Protein AF-A0A3D1XB52-F1 (afdb_monomer_lite)

Structure (mmCIF, N/CA/C/O backbone):
data_AF-A0A3D1XB52-F1
#
_entry.id   AF-A0A3D1XB52-F1
#
loop_
_atom_site.group_PDB
_atom_site.id
_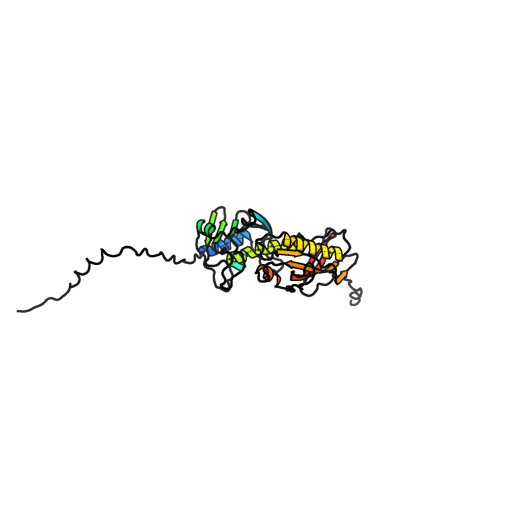atom_site.type_symbol
_atom_site.label_atom_id
_atom_site.label_alt_id
_atom_site.label_comp_id
_atom_site.label_asym_id
_atom_site.label_entity_id
_atom_site.label_seq_id
_atom_site.pdbx_PDB_ins_code
_atom_site.Cartn_x
_atom_site.Cartn_y
_atom_site.Cartn_z
_atom_site.occupancy
_atom_site.B_iso_or_equiv
_atom_site.auth_seq_id
_atom_site.auth_comp_id
_atom_site.auth_asym_id
_atom_site.auth_atom_id
_atom_site.pdbx_PDB_model_num
ATOM 1 N N . MET A 1 1 ? -59.186 41.414 78.386 1.00 30.94 1 MET A N 1
ATOM 2 C CA . MET A 1 1 ? -58.072 42.365 78.166 1.00 30.94 1 MET A CA 1
ATOM 3 C C . MET A 1 1 ? -56.749 41.613 78.282 1.00 30.94 1 MET A C 1
ATOM 5 O O . MET A 1 1 ? -56.594 40.924 79.275 1.00 30.94 1 MET A O 1
ATOM 9 N N . LYS A 1 2 ? -55.846 41.820 77.301 1.00 32.75 2 LYS A N 1
ATOM 10 C CA . LYS A 1 2 ? -54.402 41.457 77.208 1.00 32.75 2 LYS A CA 1
ATOM 11 C C . LYS A 1 2 ? -54.080 39.943 77.101 1.00 32.75 2 LYS A C 1
ATOM 13 O O . LYS A 1 2 ? -54.367 39.208 78.028 1.00 32.75 2 LYS A O 1
ATOM 18 N N . LYS A 1 3 ? -53.714 39.413 75.913 1.00 31.42 3 LYS A N 1
ATOM 19 C CA . LYS A 1 3 ? -52.413 39.464 75.161 1.00 31.42 3 LYS A CA 1
ATOM 20 C C . LYS A 1 3 ? -51.295 38.711 75.923 1.00 31.42 3 LYS A C 1
ATOM 22 O O . LYS A 1 3 ? -51.150 38.980 77.101 1.00 31.42 3 LYS A O 1
ATOM 27 N N . ALA A 1 4 ? -50.450 37.834 75.365 1.00 38.03 4 ALA A N 1
ATOM 28 C CA . ALA A 1 4 ? -50.060 37.536 73.982 1.00 38.03 4 ALA A CA 1
ATOM 29 C C . ALA A 1 4 ? -49.296 36.188 73.906 1.00 38.03 4 ALA A C 1
ATOM 31 O O . ALA A 1 4 ? -48.579 35.860 74.849 1.00 38.03 4 ALA A O 1
ATOM 32 N N . THR A 1 5 ? -49.348 35.484 72.767 1.00 36.19 5 THR A N 1
ATOM 33 C CA . THR A 1 5 ? -48.277 34.594 72.239 1.00 36.19 5 THR A CA 1
ATOM 34 C C . THR A 1 5 ? -48.594 34.338 70.750 1.00 36.19 5 THR A C 1
ATOM 36 O O . THR A 1 5 ? -49.632 33.766 70.448 1.00 36.19 5 THR A O 1
ATOM 39 N N . SER A 1 6 ? -48.016 35.101 69.811 1.00 35.59 6 SER A N 1
ATOM 40 C CA . SER A 1 6 ? -46.844 34.764 68.965 1.00 35.59 6 SER A CA 1
ATOM 41 C C . SER A 1 6 ? -46.993 33.410 68.249 1.00 35.59 6 SER A C 1
ATOM 43 O O . SER A 1 6 ? -46.856 32.373 68.881 1.00 35.59 6 SER A O 1
ATOM 45 N N . CYS A 1 7 ? -47.553 33.410 67.033 1.00 37.53 7 CYS A N 1
ATOM 46 C CA . CYS A 1 7 ? -46.860 33.352 65.728 1.00 37.53 7 CYS A CA 1
ATOM 47 C C . CYS A 1 7 ? -46.286 31.970 65.379 1.00 37.53 7 CYS A C 1
ATOM 49 O O . CYS A 1 7 ? -45.335 31.537 66.016 1.00 37.53 7 CYS A O 1
ATOM 51 N N . ILE A 1 8 ? -46.836 31.372 64.310 1.00 40.00 8 ILE A N 1
ATOM 52 C CA . ILE A 1 8 ? -46.219 30.566 63.227 1.00 40.00 8 ILE A CA 1
ATOM 53 C C . ILE A 1 8 ? -47.265 29.540 62.735 1.00 40.00 8 ILE A C 1
ATOM 55 O O . ILE A 1 8 ? -48.018 29.009 63.544 1.00 40.00 8 ILE A O 1
ATOM 59 N N . TRP A 1 9 ? -47.279 29.297 61.416 1.00 30.75 9 TRP A N 1
ATOM 60 C CA . TRP A 1 9 ? -48.066 28.331 60.617 1.00 30.75 9 TRP A CA 1
ATOM 61 C C . TRP A 1 9 ? -49.155 28.928 59.717 1.00 30.75 9 TRP A C 1
ATOM 63 O O . TRP A 1 9 ? -50.349 28.838 59.979 1.00 30.75 9 TRP A O 1
ATOM 73 N N . LEU A 1 10 ? -48.700 29.487 58.591 1.00 41.00 10 LEU A N 1
ATOM 74 C CA . LEU A 1 10 ? -49.513 29.863 57.428 1.00 41.00 10 LEU A CA 1
ATOM 75 C C . LEU A 1 10 ? -49.000 29.158 56.150 1.00 41.00 10 LEU A C 1
ATOM 77 O O . LEU A 1 10 ? -48.964 29.751 55.081 1.00 41.00 10 LEU A O 1
ATOM 81 N N . ILE A 1 11 ? -48.566 27.894 56.251 1.00 43.84 11 ILE A N 1
ATOM 82 C CA . ILE A 1 11 ? -48.037 27.119 55.107 1.00 43.84 11 ILE A CA 1
ATOM 83 C C . ILE A 1 11 ? -48.587 25.684 55.133 1.00 43.84 11 ILE A C 1
ATOM 85 O O . ILE A 1 11 ? -47.854 24.729 55.366 1.00 43.84 11 ILE A O 1
ATOM 89 N N . THR A 1 12 ? -49.893 25.516 54.919 1.00 42.88 12 THR A N 1
ATOM 90 C CA . THR A 1 12 ? -50.507 24.171 54.839 1.00 42.88 12 THR A CA 1
ATOM 91 C C . THR A 1 12 ? -51.629 24.049 53.807 1.00 42.88 12 THR A C 1
ATOM 93 O O . THR A 1 12 ? -52.495 23.193 53.946 1.00 42.88 12 THR A O 1
ATOM 96 N N . LEU A 1 13 ? -51.642 24.862 52.742 1.00 37.38 13 LEU A N 1
ATOM 97 C CA . LEU A 1 13 ? -52.734 24.799 51.754 1.00 37.38 13 LEU A CA 1
ATOM 98 C C . LEU A 1 13 ? -52.328 25.055 50.294 1.00 37.38 13 LEU A C 1
ATOM 100 O O . LEU A 1 13 ? -53.096 25.610 49.515 1.00 37.38 13 LEU A O 1
ATOM 104 N N . THR A 1 14 ? -51.149 24.567 49.898 1.00 38.41 14 THR A N 1
ATOM 105 C CA . THR A 1 14 ? -50.707 24.560 48.486 1.00 38.41 14 THR A CA 1
ATOM 106 C C . THR A 1 14 ? -49.969 23.274 48.092 1.00 38.41 14 THR A C 1
ATOM 108 O O . THR A 1 14 ? -49.163 23.275 47.173 1.00 38.41 14 THR A O 1
ATOM 111 N N . ALA A 1 15 ? -50.230 22.157 48.781 1.00 38.25 15 ALA A N 1
ATOM 112 C CA . ALA A 1 15 ? -49.551 20.876 48.536 1.00 38.25 15 ALA A CA 1
ATOM 113 C C . ALA A 1 15 ? -50.416 19.812 47.828 1.00 38.25 15 ALA A C 1
ATOM 115 O O . ALA A 1 15 ? -49.956 18.692 47.646 1.00 38.25 15 ALA A O 1
ATOM 116 N N . LEU A 1 16 ? -51.652 20.122 47.410 1.00 34.47 16 LEU A N 1
ATOM 117 C CA . LEU A 1 16 ? -52.579 19.103 46.878 1.00 34.47 16 LEU A CA 1
ATOM 118 C C . LEU A 1 16 ? -53.106 19.351 45.454 1.00 34.47 16 LEU A C 1
ATOM 120 O O . LEU A 1 16 ? -54.052 18.691 45.038 1.00 34.47 16 LEU A O 1
ATOM 124 N N . ALA A 1 17 ? -52.499 20.269 44.695 1.00 35.62 17 ALA A N 1
ATOM 125 C CA . ALA A 1 17 ? -52.890 20.553 43.306 1.00 35.62 17 ALA A CA 1
ATOM 126 C C . ALA A 1 17 ? -51.791 20.272 42.260 1.00 35.62 17 ALA A C 1
ATOM 128 O O . ALA A 1 17 ? -52.049 20.404 41.070 1.00 35.62 17 ALA A O 1
ATOM 129 N N . LEU A 1 18 ? -50.588 19.848 42.669 1.00 35.81 18 LEU A N 1
ATOM 130 C CA . LEU A 1 18 ? -49.459 19.601 41.752 1.00 35.81 18 LEU A CA 1
ATOM 131 C C . LEU A 1 18 ? -49.205 18.116 41.438 1.00 35.81 18 LEU A C 1
ATOM 133 O O . LEU A 1 18 ? -48.267 17.799 40.723 1.00 35.81 18 LEU A O 1
ATOM 137 N N . LEU A 1 19 ? -50.048 17.198 41.922 1.00 39.91 19 LEU A N 1
ATOM 138 C CA . LEU A 1 19 ? -49.860 15.749 41.739 1.00 39.91 19 LEU A CA 1
ATOM 139 C C . LEU A 1 19 ? -50.713 15.122 40.618 1.00 39.91 19 LEU A C 1
ATOM 141 O O . LEU A 1 19 ? -50.876 13.907 40.603 1.00 39.91 19 LEU A O 1
ATOM 145 N N . SER A 1 20 ? -51.289 15.894 39.685 1.00 41.56 20 SER A N 1
ATOM 146 C CA . SER A 1 20 ? -52.198 15.294 38.680 1.00 41.56 20 SER A CA 1
ATOM 147 C C . SER A 1 20 ? -52.170 15.850 37.255 1.00 41.56 20 SER A C 1
ATOM 149 O O . SER A 1 20 ? -53.044 15.504 36.464 1.00 41.56 20 SER A O 1
ATOM 151 N N . LEU A 1 21 ? -51.172 16.645 36.866 1.00 34.25 21 LEU A N 1
ATOM 152 C CA . LEU A 1 21 ? -51.056 17.109 35.480 1.00 34.25 21 LEU A CA 1
ATOM 153 C C . LEU A 1 21 ? -49.602 17.051 35.008 1.00 34.25 21 LEU A C 1
ATOM 155 O O . LEU A 1 21 ? -48.773 17.818 35.482 1.00 34.25 21 LEU A O 1
ATOM 159 N N . GLY A 1 22 ? -49.331 16.164 34.046 1.00 34.44 22 GLY A N 1
ATOM 160 C CA . GLY A 1 22 ? -48.161 16.261 33.171 1.00 34.44 22 GLY A CA 1
ATOM 161 C C . GLY A 1 22 ? -47.164 15.111 33.255 1.00 34.44 22 GLY A C 1
ATOM 162 O O . GLY A 1 22 ? -45.982 15.346 33.458 1.00 34.44 22 GLY A O 1
ATOM 163 N N . GLY A 1 23 ? -47.626 13.877 33.041 1.00 38.00 23 GLY A N 1
ATOM 164 C CA . GLY A 1 23 ? -46.783 12.888 32.368 1.00 38.00 23 GLY A CA 1
ATOM 165 C C . GLY A 1 23 ? -46.451 13.359 30.942 1.00 38.00 23 GLY A C 1
ATOM 166 O O . GLY A 1 23 ? -47.212 14.138 30.366 1.00 38.00 23 GLY A O 1
ATOM 167 N N . CYS A 1 24 ? -45.342 12.848 30.401 1.00 37.12 24 CYS A N 1
ATOM 168 C CA . CYS A 1 24 ? -44.713 13.186 29.112 1.00 37.12 24 CYS A CA 1
ATOM 169 C C . CYS A 1 24 ? -43.721 14.360 29.146 1.00 37.12 24 CYS A C 1
ATOM 171 O O . CYS A 1 24 ? -43.813 15.304 28.369 1.00 37.12 24 CYS A O 1
ATOM 173 N N . ALA A 1 25 ? -42.698 14.235 29.980 1.00 36.94 25 ALA A N 1
ATOM 174 C CA . ALA A 1 25 ? -41.346 14.572 29.562 1.00 36.94 25 ALA A CA 1
ATOM 175 C C . ALA A 1 25 ? -40.496 13.367 29.958 1.00 36.94 25 ALA A C 1
ATOM 177 O O . ALA A 1 25 ? -40.100 13.220 31.108 1.00 36.94 25 ALA A O 1
ATOM 178 N N . GLN A 1 26 ? -40.342 12.428 29.026 1.00 34.62 26 GLN A N 1
ATOM 179 C CA . GLN A 1 26 ? -39.240 11.485 29.094 1.00 34.62 26 GLN A CA 1
ATOM 180 C C . GLN A 1 26 ? -38.010 12.378 28.953 1.00 34.62 26 GLN A C 1
ATOM 182 O O . GLN A 1 26 ? -37.780 12.927 27.874 1.00 34.62 26 GLN A O 1
ATOM 18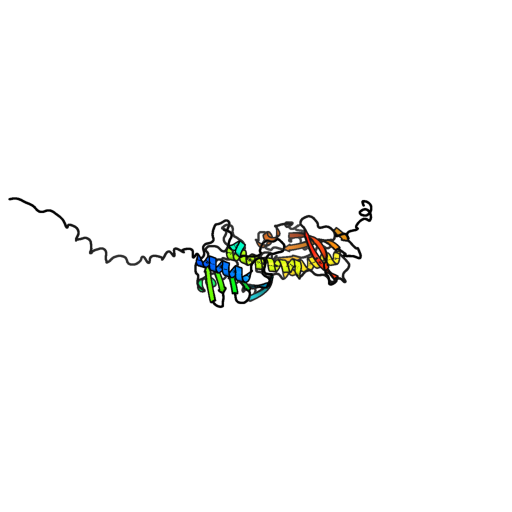7 N N . GLU A 1 27 ? -37.345 12.663 30.076 1.00 32.62 27 GLU A N 1
ATOM 188 C CA . GLU A 1 27 ? -36.008 13.240 30.064 1.00 32.62 27 GLU A CA 1
ATOM 189 C C . GLU A 1 27 ? -35.222 12.388 29.075 1.00 32.62 27 GLU A C 1
ATOM 191 O O . GLU A 1 27 ? -35.064 11.179 29.247 1.00 32.62 27 GLU A O 1
ATOM 196 N N . LYS A 1 28 ? -34.873 13.004 27.947 1.00 36.38 28 LYS A N 1
ATOM 197 C CA . LYS A 1 28 ? -33.883 12.454 27.046 1.00 36.38 28 LYS A CA 1
ATOM 198 C C . LYS A 1 28 ? -32.641 12.398 27.920 1.00 36.38 28 LYS A C 1
ATOM 200 O O . LYS A 1 28 ? -32.140 13.458 28.282 1.00 36.38 28 LYS A O 1
ATOM 205 N N . GLU A 1 29 ? -32.272 11.198 28.358 1.00 33.69 29 GLU A N 1
ATOM 206 C CA . GLU A 1 29 ? -30.994 10.928 29.003 1.00 33.69 29 GLU A CA 1
ATOM 207 C C . GLU A 1 29 ? -29.945 11.516 28.063 1.00 33.69 29 GLU A C 1
ATOM 209 O O . GLU A 1 29 ? -29.661 10.997 26.982 1.00 33.69 29 GLU A O 1
ATOM 214 N N . GLU A 1 30 ? -29.500 12.719 28.399 1.00 32.94 30 GLU A N 1
ATOM 215 C CA . GLU A 1 30 ? -28.337 13.324 27.802 1.00 32.94 30 GLU A CA 1
ATOM 216 C C . GLU A 1 30 ? -27.215 12.456 28.354 1.00 32.94 30 GLU A C 1
ATOM 218 O O . GLU A 1 30 ? -26.849 12.575 29.522 1.00 32.94 30 GLU A O 1
ATOM 223 N N . ASN A 1 31 ? -26.791 11.468 27.561 1.00 39.81 31 ASN A N 1
ATOM 224 C CA . ASN A 1 31 ? -25.564 10.729 27.803 1.00 39.81 31 ASN A CA 1
ATOM 225 C C . ASN A 1 31 ? -24.465 11.794 27.846 1.00 39.81 31 ASN A C 1
ATOM 227 O O . ASN A 1 31 ? -23.934 12.200 26.815 1.00 39.81 31 ASN A O 1
ATOM 231 N N . THR A 1 32 ? -24.184 12.338 29.027 1.00 44.47 32 THR A N 1
ATOM 232 C CA . THR A 1 32 ? -22.933 13.029 29.290 1.00 44.47 32 THR A CA 1
ATOM 233 C C . THR A 1 32 ? -21.875 11.952 29.162 1.00 44.47 32 THR A C 1
ATOM 235 O O . THR A 1 32 ? -21.616 11.223 30.116 1.00 44.47 32 THR A O 1
ATOM 238 N N . GLU A 1 33 ? -21.372 11.782 27.941 1.00 58.22 33 GLU A N 1
ATOM 239 C CA . GLU A 1 33 ? -20.267 10.895 27.614 1.00 58.22 33 GLU A CA 1
ATOM 240 C C . GLU A 1 33 ? -19.046 11.409 28.385 1.00 58.22 33 GLU A C 1
ATOM 242 O O . GLU A 1 33 ? -18.342 12.333 27.970 1.00 58.22 33 GLU A O 1
ATOM 247 N N . GLU A 1 34 ? -18.869 10.883 29.595 1.00 64.69 34 GLU A N 1
ATOM 248 C CA . GLU A 1 34 ? -17.706 11.133 30.431 1.00 64.69 34 GLU A CA 1
ATOM 249 C C . GLU A 1 34 ? -16.545 10.326 29.851 1.00 64.69 34 GLU A C 1
ATOM 251 O O . GLU A 1 34 ? -16.660 9.117 29.660 1.00 64.69 34 GLU A O 1
ATOM 256 N N . ASN A 1 35 ? -15.455 11.016 29.504 1.00 77.38 35 ASN A N 1
ATOM 257 C CA . ASN A 1 35 ? -14.250 10.398 28.955 1.00 77.38 35 ASN A CA 1
ATOM 258 C C . ASN A 1 35 ? -13.764 9.289 29.899 1.00 77.38 35 ASN A C 1
ATOM 260 O O . ASN A 1 35 ? -13.566 9.547 31.087 1.00 77.38 35 ASN A O 1
ATOM 264 N N . ASP A 1 36 ? -13.556 8.085 29.375 1.00 78.25 36 ASP A N 1
ATOM 265 C CA . ASP A 1 36 ? -13.042 6.943 30.117 1.00 78.25 36 ASP A CA 1
ATOM 266 C C . ASP A 1 36 ? -11.504 6.918 30.029 1.00 78.25 36 ASP A C 1
ATOM 268 O O . ASP A 1 36 ? -10.938 6.502 29.012 1.00 78.25 36 ASP A O 1
ATOM 272 N N . PRO A 1 37 ? -10.782 7.322 31.091 1.00 71.62 37 PRO A N 1
ATOM 273 C CA . PRO A 1 37 ? -9.324 7.292 31.081 1.00 71.62 37 PRO A CA 1
ATOM 274 C C . PRO A 1 37 ? -8.757 5.868 30.960 1.00 71.62 37 PRO A C 1
ATOM 276 O O . PRO A 1 37 ? -7.606 5.716 30.556 1.00 71.62 37 PRO A O 1
ATOM 279 N N . GLN A 1 38 ? -9.532 4.825 31.288 1.00 82.00 38 GLN A N 1
ATOM 280 C CA . GLN A 1 38 ? -9.101 3.432 31.144 1.00 82.00 38 GLN A CA 1
ATOM 281 C C . GLN A 1 38 ? -9.177 2.957 29.691 1.00 82.00 38 GLN A C 1
ATOM 283 O O . GLN A 1 38 ? -8.379 2.111 29.293 1.00 82.00 38 GLN A O 1
ATOM 288 N N . ALA A 1 39 ? -10.082 3.521 28.886 1.00 84.06 39 ALA A N 1
ATOM 289 C CA . ALA A 1 39 ? -10.222 3.176 27.474 1.00 84.06 39 ALA A CA 1
ATOM 290 C C . ALA A 1 39 ? -8.960 3.529 26.678 1.00 84.06 39 ALA A C 1
ATOM 292 O O . ALA A 1 39 ? -8.408 2.683 25.975 1.00 84.06 39 ALA A O 1
ATOM 293 N N . ARG A 1 40 ? -8.449 4.755 26.854 1.00 81.38 40 ARG A N 1
ATOM 294 C CA . ARG A 1 40 ? -7.203 5.194 26.210 1.00 81.38 40 ARG A CA 1
ATOM 295 C C . ARG A 1 40 ? -6.021 4.308 26.603 1.00 81.38 40 ARG A C 1
ATOM 297 O O . ARG A 1 40 ? -5.242 3.911 25.745 1.00 81.38 40 ARG A O 1
ATOM 304 N N . GLU A 1 41 ? -5.901 3.985 27.887 1.00 84.75 41 GLU A N 1
ATOM 305 C CA . GLU A 1 41 ? -4.822 3.134 28.391 1.00 84.75 41 GLU A CA 1
ATOM 306 C C . GLU A 1 41 ? -4.884 1.717 27.794 1.00 84.75 41 GLU A C 1
ATOM 308 O O . GLU A 1 41 ? -3.865 1.194 27.354 1.00 84.75 41 GLU A O 1
ATOM 313 N N . ALA A 1 42 ? -6.074 1.116 27.697 1.00 88.56 42 ALA A N 1
ATOM 314 C CA . ALA A 1 42 ? -6.249 -0.201 27.084 1.00 88.56 42 ALA A CA 1
ATOM 315 C C . ALA A 1 42 ? -5.864 -0.214 25.592 1.00 88.56 42 ALA A C 1
ATOM 317 O O . ALA A 1 42 ? -5.209 -1.154 25.134 1.00 88.56 42 ALA A O 1
ATOM 318 N N . ILE A 1 43 ? -6.227 0.841 24.851 1.00 87.56 43 ILE A N 1
ATOM 319 C CA . ILE A 1 43 ? -5.843 1.030 23.443 1.00 87.56 43 ILE A CA 1
ATOM 320 C C . ILE A 1 43 ? -4.322 1.107 23.309 1.00 87.56 43 ILE A C 1
ATOM 322 O O . ILE A 1 43 ? -3.742 0.348 22.533 1.00 87.56 43 ILE A O 1
ATOM 326 N N . LEU A 1 44 ? -3.672 1.964 24.099 1.00 85.44 44 LEU A N 1
ATOM 327 C CA . LEU A 1 44 ? -2.218 2.126 24.058 1.00 85.44 44 LEU A CA 1
ATOM 328 C C . LEU A 1 44 ? -1.491 0.826 24.420 1.00 85.44 44 LEU A C 1
ATOM 330 O O . LEU A 1 44 ? -0.592 0.421 23.687 1.00 85.44 44 LEU A O 1
ATOM 334 N N . GLN A 1 45 ? -1.928 0.120 25.466 1.00 87.38 45 GLN A N 1
ATOM 335 C CA . GLN A 1 45 ? -1.367 -1.183 25.838 1.00 87.38 45 GLN A CA 1
ATOM 336 C C . GLN A 1 45 ? -1.540 -2.229 24.729 1.00 87.38 45 GLN A C 1
ATOM 338 O O . GLN A 1 45 ? -0.640 -3.032 24.487 1.00 87.38 45 GLN A O 1
ATOM 343 N N . CYS A 1 46 ? -2.679 -2.237 24.028 1.00 89.38 46 CYS A N 1
ATOM 344 C CA . CYS A 1 46 ? -2.886 -3.121 22.880 1.00 89.38 46 CYS A CA 1
ATOM 345 C C . CYS A 1 46 ? -1.905 -2.801 21.748 1.00 89.38 46 CYS A C 1
ATOM 347 O O . CYS A 1 46 ? -1.271 -3.709 21.212 1.00 89.38 46 CYS A O 1
ATOM 349 N N . CYS A 1 47 ? -1.721 -1.518 21.429 1.00 86.75 47 CYS A N 1
ATOM 350 C CA . CYS A 1 47 ? -0.743 -1.094 20.437 1.00 86.75 47 CYS A CA 1
ATOM 351 C C . CYS A 1 47 ? 0.690 -1.471 20.854 1.00 86.75 47 CYS A C 1
ATOM 353 O O . CYS A 1 47 ? 1.426 -2.031 20.048 1.00 86.75 47 CYS A O 1
ATOM 355 N N . GLU A 1 48 ? 1.093 -1.261 22.107 1.00 85.19 48 GLU A N 1
ATOM 356 C CA . GLU A 1 48 ? 2.422 -1.678 22.578 1.00 85.19 48 GLU A CA 1
ATOM 357 C C . GLU A 1 48 ? 2.657 -3.184 22.384 1.00 85.19 48 GLU A C 1
ATOM 359 O O . GLU A 1 48 ? 3.707 -3.584 21.883 1.00 85.19 48 GLU A O 1
ATOM 364 N N . LEU A 1 49 ? 1.662 -4.022 22.694 1.00 87.06 49 LEU A N 1
ATOM 365 C CA . LEU A 1 49 ? 1.750 -5.474 22.504 1.00 87.06 49 LEU A CA 1
ATOM 366 C C . LEU A 1 49 ? 1.866 -5.888 21.031 1.00 87.06 49 LEU A C 1
ATOM 368 O O . LEU A 1 49 ? 2.547 -6.867 20.727 1.00 87.06 49 LEU A O 1
ATOM 372 N N . ILE A 1 50 ? 1.196 -5.169 20.127 1.00 88.00 50 ILE A N 1
ATOM 373 C CA . ILE A 1 50 ? 1.163 -5.504 18.699 1.00 88.00 50 ILE A CA 1
ATOM 374 C C . ILE A 1 50 ? 2.421 -5.018 17.982 1.00 88.00 50 ILE A C 1
ATOM 376 O O . ILE A 1 50 ? 3.084 -5.789 17.292 1.00 88.00 50 ILE A O 1
ATOM 380 N N . PHE A 1 51 ? 2.769 -3.747 18.158 1.00 82.94 51 PHE A N 1
ATOM 381 C CA . PHE A 1 51 ? 3.831 -3.092 17.393 1.00 82.94 51 PHE A CA 1
ATOM 382 C C . PHE A 1 51 ? 5.194 -3.231 18.073 1.00 82.94 51 PHE A C 1
ATOM 384 O O . PHE A 1 51 ? 6.213 -3.346 17.396 1.00 82.94 51 PHE A O 1
ATOM 391 N N . GLY A 1 52 ? 5.211 -3.367 19.402 1.00 74.38 52 GLY A N 1
ATOM 392 C CA . GLY A 1 52 ? 6.431 -3.471 20.196 1.00 74.38 52 GLY A CA 1
ATOM 393 C C . GLY A 1 52 ? 7.132 -2.138 20.425 1.00 74.38 52 GLY A C 1
ATOM 394 O O . GLY A 1 52 ? 6.797 -1.104 19.843 1.00 74.38 52 GLY A O 1
ATOM 395 N N . SER A 1 53 ? 8.119 -2.175 21.314 1.00 68.94 53 SER A N 1
ATOM 396 C CA . SER A 1 53 ? 9.091 -1.098 21.503 1.00 68.94 53 SER A CA 1
ATOM 397 C C . SER A 1 53 ? 10.182 -1.110 20.418 1.00 68.94 53 SER A C 1
ATOM 399 O O . SER A 1 53 ? 10.290 -2.052 19.636 1.00 68.94 53 SER A O 1
ATOM 401 N N . ALA A 1 54 ? 11.027 -0.074 20.377 1.00 63.97 54 ALA A N 1
ATOM 402 C CA . ALA A 1 54 ? 12.068 0.086 19.352 1.00 63.97 54 ALA A CA 1
ATOM 403 C C . ALA A 1 54 ? 13.076 -1.083 19.260 1.00 63.97 54 ALA A C 1
ATOM 405 O O . ALA A 1 54 ? 13.718 -1.243 18.228 1.00 63.97 54 ALA A O 1
ATOM 406 N N . GLU A 1 55 ? 13.221 -1.887 20.318 1.00 67.12 55 GLU A N 1
ATOM 407 C CA . GLU A 1 55 ? 14.156 -3.022 20.381 1.00 67.12 55 GLU A CA 1
ATOM 408 C C . GLU A 1 55 ? 13.491 -4.380 20.081 1.00 67.12 55 GLU A C 1
ATOM 410 O O . GLU A 1 55 ? 14.162 -5.416 20.068 1.00 67.12 55 GLU A O 1
ATOM 415 N N . GLU A 1 56 ? 12.172 -4.409 19.873 1.00 74.25 56 GLU A N 1
ATOM 416 C CA . GLU A 1 56 ? 11.438 -5.646 19.618 1.00 74.25 56 GLU A CA 1
ATOM 417 C C . GLU A 1 56 ? 11.524 -6.086 18.158 1.00 74.25 56 GLU A C 1
ATOM 419 O O . GLU A 1 56 ? 11.628 -5.285 17.237 1.00 74.25 56 GLU A O 1
ATOM 424 N N . THR A 1 57 ? 11.478 -7.404 17.958 1.00 78.62 57 THR A N 1
ATOM 425 C CA . THR A 1 57 ? 11.589 -8.048 16.645 1.00 78.62 57 THR A CA 1
ATOM 426 C C . THR A 1 57 ? 10.390 -8.962 16.406 1.00 78.62 57 THR A C 1
ATOM 428 O O . THR A 1 57 ? 9.703 -9.373 17.345 1.00 78.62 57 THR A O 1
ATOM 431 N N . GLY A 1 58 ? 10.141 -9.300 15.143 1.00 86.31 58 GLY A N 1
ATOM 432 C CA . GLY A 1 58 ? 8.997 -10.101 14.705 1.00 86.31 58 GLY A CA 1
ATOM 433 C C . GLY A 1 58 ? 8.137 -9.324 13.718 1.00 86.31 58 GLY A C 1
ATOM 434 O O . GLY A 1 58 ? 8.450 -8.180 13.411 1.00 86.31 58 GLY A O 1
ATOM 435 N N . ASN A 1 59 ? 7.056 -9.942 13.245 1.00 89.44 59 ASN A N 1
ATOM 436 C CA . ASN A 1 59 ? 6.135 -9.307 12.308 1.00 89.44 59 ASN A CA 1
ATOM 437 C C . ASN A 1 59 ? 4.736 -9.253 12.914 1.00 89.44 59 ASN A C 1
ATOM 439 O O . ASN A 1 59 ? 4.261 -10.261 13.445 1.00 89.44 59 ASN A O 1
ATOM 443 N N . TYR A 1 60 ? 4.094 -8.093 12.833 1.00 91.44 60 TYR A N 1
ATOM 444 C CA . TYR A 1 60 ? 2.657 -7.978 13.039 1.00 91.44 60 TYR A CA 1
ATOM 445 C C . TYR A 1 60 ? 1.942 -8.188 11.702 1.00 91.44 60 TYR A C 1
ATOM 447 O O . TYR A 1 60 ? 2.526 -8.028 10.631 1.00 91.44 60 TYR A O 1
ATOM 455 N N . HIS A 1 61 ? 0.678 -8.576 11.774 1.00 95.38 61 HIS A N 1
ATOM 456 C CA . HIS A 1 61 ? -0.124 -8.932 10.617 1.00 95.38 61 HIS A CA 1
ATOM 457 C C . HIS A 1 61 ? -1.251 -7.923 10.421 1.00 95.38 61 HIS A C 1
ATOM 459 O O . HIS A 1 61 ? -2.029 -7.684 11.348 1.00 95.38 61 HIS A O 1
ATOM 465 N N . ILE A 1 62 ? -1.351 -7.361 9.220 1.00 95.56 62 ILE A N 1
ATOM 466 C CA . ILE A 1 62 ? -2.453 -6.505 8.783 1.00 95.56 62 ILE A CA 1
ATOM 467 C C . ILE A 1 62 ? -3.372 -7.321 7.883 1.00 95.56 62 ILE A C 1
ATOM 469 O O . ILE A 1 62 ? -2.929 -7.906 6.895 1.00 95.56 62 ILE A O 1
ATOM 473 N N . ARG A 1 63 ? -4.668 -7.279 8.178 1.00 97.38 63 ARG A N 1
ATOM 474 C CA . ARG A 1 63 ? -5.723 -7.885 7.373 1.00 97.38 63 ARG A CA 1
ATOM 475 C C . ARG A 1 63 ? -6.811 -6.861 7.085 1.00 97.38 63 ARG A C 1
ATOM 477 O O . ARG A 1 63 ? -7.426 -6.338 8.010 1.00 97.38 63 ARG A O 1
ATOM 484 N N . VAL A 1 64 ? -7.089 -6.604 5.810 1.00 96.12 64 VAL A N 1
ATOM 485 C CA . VAL A 1 64 ? -8.165 -5.704 5.372 1.00 96.12 64 VAL A CA 1
ATOM 486 C C . VAL A 1 64 ? -9.199 -6.501 4.591 1.00 96.12 64 VAL A C 1
ATOM 488 O O . VAL A 1 64 ? -8.869 -7.200 3.639 1.00 96.12 64 VAL A O 1
ATOM 491 N N . THR A 1 65 ? -10.460 -6.418 5.008 1.00 94.88 65 THR A N 1
ATOM 492 C CA . THR A 1 65 ? -11.600 -7.023 4.309 1.00 94.88 65 THR A CA 1
ATOM 493 C C . THR A 1 65 ? -12.461 -5.922 3.704 1.00 94.88 65 THR A C 1
ATOM 495 O O . THR A 1 65 ? -12.843 -5.000 4.423 1.00 94.88 65 THR A O 1
ATOM 498 N N . ASP A 1 66 ? -12.783 -6.026 2.414 1.00 91.56 66 ASP A N 1
ATOM 499 C CA . ASP A 1 66 ? -13.673 -5.102 1.702 1.00 91.56 66 ASP A CA 1
ATOM 500 C C . ASP A 1 66 ? -14.866 -5.859 1.090 1.00 91.56 66 ASP A C 1
ATOM 502 O O . ASP A 1 66 ? -14.796 -6.452 0.012 1.00 91.56 66 ASP A O 1
ATOM 506 N N . GLU A 1 67 ? -16.004 -5.814 1.782 1.00 89.56 67 GLU A N 1
ATOM 507 C CA . GLU A 1 67 ? -17.267 -6.427 1.349 1.00 89.56 67 GLU A CA 1
ATOM 508 C C . GLU A 1 67 ? -17.834 -5.777 0.081 1.00 89.56 67 GLU A C 1
ATOM 510 O O . GLU A 1 67 ? -18.609 -6.387 -0.658 1.00 89.56 67 GLU A O 1
ATOM 515 N N . ARG A 1 68 ? -17.436 -4.537 -0.217 1.00 84.88 68 ARG A N 1
ATOM 516 C CA . ARG A 1 68 ? -17.874 -3.818 -1.422 1.00 84.88 68 ARG A CA 1
ATOM 517 C C . ARG A 1 68 ? -17.118 -4.300 -2.654 1.00 84.88 68 ARG A C 1
ATOM 519 O O . ARG A 1 68 ? -17.607 -4.118 -3.767 1.00 84.88 68 ARG A O 1
ATOM 526 N N . ASP A 1 69 ? -15.962 -4.925 -2.448 1.00 86.19 69 ASP A N 1
ATOM 527 C CA . ASP A 1 69 ? -15.157 -5.595 -3.468 1.00 86.19 69 ASP A CA 1
ATOM 528 C C . ASP A 1 69 ? -15.368 -7.121 -3.433 1.00 86.19 69 ASP A C 1
ATOM 530 O O . ASP A 1 69 ? -14.439 -7.919 -3.529 1.00 86.19 69 ASP A O 1
ATOM 534 N N . GLY A 1 70 ? -16.619 -7.549 -3.222 1.00 88.06 70 GLY A N 1
ATOM 535 C CA . GLY A 1 70 ? -16.998 -8.964 -3.237 1.00 88.06 70 GLY A CA 1
ATOM 536 C C . GLY A 1 70 ? -16.430 -9.790 -2.079 1.00 88.06 70 GLY A C 1
ATOM 537 O O . GLY A 1 70 ? -16.318 -11.009 -2.215 1.00 88.06 70 GLY A O 1
ATOM 538 N N . GLY A 1 71 ? -16.066 -9.145 -0.967 1.00 89.88 71 GLY A N 1
ATOM 539 C CA . GLY A 1 71 ? -15.448 -9.804 0.185 1.00 89.88 71 GLY A CA 1
ATOM 540 C C . GLY A 1 71 ? -13.957 -10.067 -0.018 1.00 89.88 71 GLY A C 1
ATOM 541 O O . GLY A 1 71 ? -13.429 -11.049 0.510 1.00 89.88 71 GLY A O 1
ATOM 542 N N . ARG A 1 72 ? -13.277 -9.229 -0.813 1.00 92.31 72 ARG A N 1
ATOM 543 C CA . ARG A 1 72 ? -11.823 -9.287 -0.984 1.00 92.31 72 ARG A CA 1
ATOM 544 C C . ARG A 1 72 ? -11.131 -9.183 0.376 1.00 92.31 72 ARG A C 1
ATOM 546 O O . ARG A 1 72 ? -11.518 -8.371 1.215 1.00 92.31 72 ARG A O 1
ATOM 553 N N . VAL A 1 73 ? -10.096 -10.000 0.562 1.00 96.50 73 VAL A N 1
ATOM 554 C CA . VAL A 1 73 ? -9.226 -9.988 1.740 1.00 96.50 73 VAL A CA 1
ATOM 555 C C . VAL A 1 73 ? -7.799 -9.723 1.276 1.00 96.50 73 VAL A C 1
ATOM 557 O O . VAL A 1 73 ? -7.278 -10.465 0.443 1.00 96.50 73 VAL A O 1
ATOM 560 N N . ASP A 1 74 ? -7.187 -8.674 1.814 1.00 95.38 74 ASP A N 1
ATOM 561 C CA . ASP A 1 74 ? -5.789 -8.314 1.590 1.00 95.38 74 ASP A CA 1
ATOM 562 C C . ASP A 1 74 ? -4.999 -8.469 2.893 1.00 95.38 74 ASP A C 1
ATOM 564 O O . ASP A 1 74 ? -5.448 -8.033 3.956 1.00 95.38 74 ASP A O 1
ATOM 568 N N . GLU A 1 75 ? -3.828 -9.101 2.805 1.00 96.19 75 GLU A N 1
ATOM 569 C CA . GLU A 1 75 ? -3.010 -9.492 3.956 1.00 96.19 75 GLU A CA 1
ATOM 570 C C . GLU A 1 75 ? -1.542 -9.073 3.775 1.00 96.19 75 GLU A C 1
ATOM 572 O O . GLU A 1 75 ? -0.957 -9.181 2.682 1.00 96.19 75 GLU A O 1
ATOM 577 N N . TYR A 1 76 ? -0.950 -8.583 4.865 1.00 92.94 76 TYR A N 1
ATOM 578 C CA . TYR A 1 76 ? 0.410 -8.053 4.909 1.00 92.94 76 TYR A CA 1
ATOM 579 C C . TYR A 1 76 ? 1.077 -8.434 6.230 1.00 92.94 76 TYR A C 1
ATOM 581 O O . TYR A 1 76 ? 0.474 -8.294 7.291 1.00 92.94 76 TYR A O 1
ATOM 589 N N . ASP A 1 77 ? 2.327 -8.885 6.158 1.00 91.88 77 ASP A N 1
ATOM 590 C CA . ASP A 1 77 ? 3.182 -9.076 7.326 1.00 91.88 77 ASP A CA 1
ATOM 591 C C . ASP A 1 77 ? 4.197 -7.938 7.353 1.00 91.88 77 ASP A C 1
ATOM 593 O O . ASP A 1 77 ? 4.945 -7.759 6.393 1.00 91.88 77 ASP A O 1
ATOM 597 N N . CYS A 1 78 ? 4.213 -7.181 8.444 1.00 87.56 78 CYS A N 1
ATOM 598 C CA . CYS A 1 78 ? 5.007 -5.966 8.578 1.00 87.56 78 CYS A CA 1
ATOM 599 C C . CYS A 1 78 ? 5.963 -6.091 9.771 1.00 87.56 78 CYS A C 1
ATOM 601 O O . CYS A 1 78 ? 5.565 -6.626 10.815 1.00 87.56 78 CYS A O 1
ATOM 603 N N . PRO A 1 79 ? 7.214 -5.619 9.654 1.00 84.75 79 PRO A N 1
ATOM 604 C CA . PRO A 1 79 ? 8.192 -5.728 10.726 1.00 84.75 79 PRO A CA 1
ATOM 605 C C . PRO A 1 79 ? 7.796 -4.883 11.942 1.00 84.75 79 PRO A C 1
ATOM 607 O O . PRO A 1 79 ? 7.283 -3.772 11.823 1.00 84.75 79 PRO A O 1
ATOM 610 N N . ARG A 1 80 ? 8.055 -5.424 13.132 1.00 83.81 80 ARG A N 1
ATOM 611 C CA . ARG A 1 80 ? 7.965 -4.722 14.419 1.00 83.81 80 ARG A CA 1
ATOM 612 C C . ARG A 1 80 ? 9.245 -3.934 14.697 1.00 83.81 80 ARG A C 1
ATOM 614 O O . ARG A 1 80 ? 10.311 -4.292 14.198 1.00 83.81 80 ARG A O 1
ATOM 621 N N . GLY A 1 81 ? 9.136 -2.929 15.565 1.00 70.81 81 GLY A N 1
ATOM 622 C CA . GLY A 1 81 ? 10.260 -2.093 15.992 1.00 70.81 81 GLY A CA 1
ATOM 623 C C . GLY A 1 81 ? 10.358 -0.763 15.240 1.00 70.81 81 GLY A C 1
ATOM 624 O O . GLY A 1 81 ? 9.442 -0.365 14.521 1.00 70.81 81 GLY A O 1
ATOM 625 N N . ALA A 1 82 ? 11.449 -0.030 15.475 1.00 61.88 82 ALA A N 1
ATOM 626 C CA . ALA A 1 82 ? 11.699 1.232 14.781 1.00 61.88 82 ALA A CA 1
ATOM 627 C C . ALA A 1 82 ? 12.105 0.992 13.322 1.00 61.88 82 ALA A C 1
ATOM 629 O O . ALA A 1 82 ? 12.809 0.024 13.028 1.00 61.88 82 ALA A O 1
ATOM 630 N N . ASP A 1 83 ? 11.681 1.888 12.432 1.00 60.44 83 ASP A N 1
ATOM 631 C CA . ASP A 1 83 ? 12.178 1.901 11.061 1.00 60.44 83 ASP A CA 1
ATOM 632 C C . ASP A 1 83 ? 13.638 2.398 10.996 1.00 60.44 83 ASP A C 1
ATOM 634 O O . ASP A 1 83 ? 14.230 2.836 11.991 1.00 60.44 83 ASP A O 1
ATOM 638 N N . GLU A 1 84 ? 14.243 2.342 9.806 1.00 51.81 84 GLU A N 1
ATOM 639 C CA . GLU A 1 84 ? 15.623 2.797 9.573 1.00 51.81 84 GLU A CA 1
ATOM 640 C C . GLU A 1 84 ? 15.849 4.288 9.894 1.00 51.81 84 GLU A C 1
ATOM 642 O O . GLU A 1 84 ? 16.990 4.726 10.059 1.00 51.81 84 GLU A O 1
ATOM 647 N N . GLN A 1 85 ? 14.779 5.078 10.003 1.00 46.66 85 GLN A N 1
ATOM 648 C CA . GLN A 1 85 ? 14.817 6.517 10.260 1.00 46.66 85 GLN A CA 1
ATOM 649 C C . GLN A 1 85 ? 14.692 6.835 11.759 1.00 46.66 85 GLN A C 1
ATOM 651 O O . GLN A 1 85 ? 14.773 8.001 12.154 1.00 46.66 85 GLN A O 1
ATOM 656 N N . GLY A 1 86 ? 14.567 5.811 12.612 1.00 44.22 86 GLY A N 1
ATOM 657 C CA . GLY A 1 86 ? 14.492 5.949 14.065 1.00 44.22 86 GLY A CA 1
ATOM 658 C C . GLY A 1 86 ? 13.172 6.544 14.555 1.00 44.22 86 GLY A C 1
ATOM 659 O O . GLY A 1 86 ? 13.029 6.792 15.757 1.00 44.22 86 GLY A O 1
ATOM 660 N N . TYR A 1 87 ? 12.208 6.751 13.655 1.00 44.41 87 TYR A N 1
ATOM 661 C CA . TYR A 1 87 ? 10.830 7.006 14.023 1.00 44.41 87 TYR A CA 1
ATOM 662 C C . TYR A 1 87 ? 10.210 5.636 14.263 1.00 44.41 87 TYR A C 1
ATOM 664 O O . TYR A 1 87 ? 10.104 4.788 13.384 1.00 44.41 87 TYR A O 1
ATOM 672 N N . GLY A 1 88 ? 9.876 5.356 15.520 1.00 48.56 88 GLY A N 1
ATOM 673 C CA . GLY A 1 88 ? 9.094 4.169 15.810 1.00 48.56 88 GLY A CA 1
ATOM 674 C C . GLY A 1 88 ? 7.811 4.249 14.993 1.00 48.56 88 GLY A C 1
ATOM 675 O O . GLY A 1 88 ? 7.004 5.138 15.260 1.00 48.56 88 GLY A O 1
ATOM 676 N N . ASN A 1 89 ? 7.607 3.303 14.076 1.00 51.88 89 ASN A N 1
ATOM 677 C CA . ASN A 1 89 ? 6.329 2.935 13.452 1.00 51.88 89 ASN A CA 1
ATOM 678 C C . ASN A 1 89 ? 5.332 2.421 14.508 1.00 51.88 89 ASN A C 1
ATOM 680 O O . ASN A 1 89 ? 4.649 1.413 14.347 1.00 51.88 89 ASN A O 1
ATOM 684 N N . SER A 1 90 ? 5.313 3.066 15.670 1.00 59.22 90 SER A N 1
ATOM 685 C CA . SER A 1 90 ? 4.493 2.713 16.794 1.00 59.22 90 SER A CA 1
ATOM 686 C C . SER A 1 90 ? 3.300 3.654 16.763 1.00 59.22 90 SER A C 1
ATOM 688 O O . SER A 1 90 ? 3.444 4.840 17.081 1.00 59.22 90 SER A O 1
ATOM 690 N N . PRO A 1 91 ? 2.095 3.158 16.446 1.00 62.53 91 PRO A N 1
ATOM 691 C CA . PRO A 1 91 ? 0.888 3.948 16.604 1.00 62.53 91 PRO A CA 1
ATOM 692 C C . PRO A 1 91 ? 0.675 4.344 18.065 1.00 62.53 91 PRO A C 1
ATOM 694 O O . PRO A 1 91 ? -0.125 5.227 18.320 1.00 62.53 91 PRO A O 1
ATOM 697 N N . VAL A 1 92 ? 1.433 3.791 19.021 1.00 65.31 92 VAL A N 1
ATOM 698 C CA . VAL A 1 92 ? 1.532 4.328 20.384 1.00 65.31 92 VAL A CA 1
ATOM 699 C C . VAL A 1 92 ? 1.973 5.788 20.353 1.00 65.31 92 VAL A C 1
ATOM 701 O O . VAL A 1 92 ? 1.322 6.602 20.990 1.00 65.31 92 VAL A O 1
ATOM 704 N N . TYR A 1 93 ? 3.003 6.156 19.577 1.00 61.91 93 TYR A N 1
ATOM 705 C CA . TYR A 1 93 ? 3.424 7.555 19.443 1.00 61.91 93 TYR A CA 1
ATOM 706 C C . TYR A 1 93 ? 2.292 8.394 18.845 1.00 61.91 93 TYR A C 1
ATOM 708 O O . TYR A 1 93 ? 1.862 9.368 19.459 1.00 61.91 93 TYR A O 1
ATOM 716 N N . ALA A 1 94 ? 1.729 7.938 17.724 1.00 60.88 94 ALA A N 1
ATOM 717 C CA . ALA A 1 94 ? 0.676 8.645 16.999 1.00 60.88 94 ALA A CA 1
ATOM 718 C C . ALA A 1 94 ? -0.633 8.811 17.804 1.00 60.88 94 ALA A C 1
ATOM 720 O O . ALA A 1 94 ? -1.288 9.839 17.697 1.00 60.88 94 ALA A O 1
ATOM 721 N N . LEU A 1 95 ? -0.999 7.832 18.636 1.00 66.56 95 LEU A N 1
ATOM 722 C CA . LEU A 1 95 ? -2.172 7.868 19.521 1.00 66.56 95 LEU A CA 1
ATOM 723 C C . LEU A 1 95 ? -1.873 8.537 20.875 1.00 66.56 95 LEU A C 1
ATOM 725 O O . LEU A 1 95 ? -2.792 8.896 21.617 1.00 66.56 95 LEU A O 1
ATOM 729 N N . SER A 1 96 ? -0.591 8.669 21.235 1.00 63.28 96 SER A N 1
ATOM 730 C CA . SER A 1 96 ? -0.154 9.338 22.462 1.00 63.28 96 SER A CA 1
ATOM 731 C C . SER A 1 96 ? 0.008 10.844 22.296 1.00 63.28 96 SER A C 1
ATOM 733 O O . SER A 1 96 ? -0.226 11.566 23.270 1.00 63.28 96 SER A O 1
ATOM 735 N N . GLU A 1 97 ? 0.388 11.312 21.103 1.00 58.28 97 GLU A N 1
ATOM 736 C CA . GLU A 1 97 ? 0.467 12.737 20.815 1.00 58.28 97 GLU A CA 1
ATOM 737 C C . GLU A 1 97 ? -0.941 13.343 20.799 1.00 58.28 97 GLU A C 1
ATOM 739 O O . GLU A 1 97 ? -1.851 12.787 20.178 1.00 58.28 97 GLU A O 1
ATOM 744 N N . PRO A 1 98 ? -1.157 14.486 21.473 1.00 51.31 98 PRO A N 1
ATOM 745 C CA . PRO A 1 98 ? -2.394 15.226 21.313 1.00 51.31 98 PRO A CA 1
ATOM 746 C C . PRO A 1 98 ? -2.568 15.532 19.828 1.00 51.31 98 PRO A C 1
ATOM 748 O O . PRO A 1 98 ? -1.673 16.112 19.206 1.00 51.31 98 PRO A O 1
ATOM 751 N N . SER A 1 99 ? -3.719 15.176 19.259 1.00 56.72 99 SER A N 1
ATOM 752 C CA . SER A 1 99 ? -4.045 15.610 17.904 1.00 56.72 99 SER A CA 1
ATOM 753 C C . SER A 1 99 ? -3.944 17.145 17.831 1.00 56.72 99 SER A C 1
ATOM 755 O O . SER A 1 99 ? -4.065 17.837 18.850 1.00 56.72 99 SER A O 1
ATOM 757 N N . MET A 1 100 ? -3.833 17.728 16.631 1.00 43.91 100 MET A N 1
ATOM 758 C CA . MET A 1 100 ? -4.001 19.187 16.462 1.00 43.91 100 MET A CA 1
ATOM 759 C C . MET A 1 100 ? -5.334 19.719 17.044 1.00 43.91 100 MET A C 1
ATOM 761 O O . MET A 1 100 ? -5.502 20.932 17.180 1.00 43.91 100 MET A O 1
ATOM 765 N N . TYR A 1 101 ? -6.259 18.824 17.407 1.00 45.84 101 TYR A N 1
ATOM 766 C CA . TYR A 1 101 ? -7.577 19.078 17.973 1.00 45.84 101 TYR A CA 1
ATOM 767 C C . TYR A 1 101 ? -7.695 18.750 19.481 1.00 45.84 101 TYR A C 1
ATOM 769 O O . TYR A 1 101 ? -8.774 18.927 20.045 1.00 45.84 101 TYR A O 1
ATOM 777 N N . GLY A 1 102 ? -6.609 18.347 20.158 1.00 55.62 102 GLY A N 1
ATOM 778 C CA . GLY A 1 102 ? -6.574 17.983 21.585 1.00 55.62 102 GLY A CA 1
ATOM 779 C C . GLY A 1 102 ? -6.555 16.471 21.854 1.00 55.62 102 GLY A C 1
ATOM 780 O O . GLY A 1 102 ? -6.447 15.672 20.921 1.00 55.62 102 GLY A O 1
ATOM 781 N N . ASP A 1 103 ? -6.642 16.089 23.135 1.00 63.91 103 ASP A N 1
ATOM 782 C CA . ASP A 1 103 ? -6.771 14.685 23.553 1.00 63.91 103 ASP A CA 1
ATOM 783 C C . ASP A 1 103 ? -8.100 14.124 23.034 1.00 63.91 103 ASP A C 1
ATOM 785 O O . ASP A 1 103 ? -9.173 14.624 23.384 1.00 63.91 103 ASP A O 1
ATOM 789 N N . GLU A 1 104 ? -8.031 13.092 22.196 1.00 70.44 104 GLU A N 1
ATOM 790 C CA . GLU A 1 104 ? -9.211 12.391 21.694 1.00 70.44 104 GLU A CA 1
ATOM 791 C C . GLU A 1 104 ? -9.911 11.672 22.869 1.00 70.44 104 GLU A C 1
ATOM 793 O O . GLU A 1 104 ? -9.292 10.804 23.498 1.00 70.44 104 GLU A O 1
ATOM 798 N N . PRO A 1 105 ? -11.163 12.032 23.231 1.00 77.75 105 PRO A N 1
ATOM 799 C CA . PRO A 1 105 ? -11.865 11.356 24.312 1.00 77.75 105 PRO A CA 1
ATOM 800 C C . PRO A 1 105 ? -12.311 9.967 23.855 1.00 77.75 105 PRO A C 1
ATOM 802 O O . PRO A 1 105 ? -12.740 9.783 22.712 1.00 77.75 105 PRO A O 1
ATOM 805 N N . TRP A 1 106 ? -12.235 9.004 24.767 1.00 85.12 106 TRP A N 1
ATOM 806 C CA . TRP A 1 106 ? -12.611 7.617 24.526 1.00 85.12 106 TRP A CA 1
ATOM 807 C C . TRP A 1 106 ? -13.711 7.192 25.480 1.00 85.12 106 TRP A C 1
ATOM 809 O O . TRP A 1 106 ? -13.727 7.575 26.645 1.00 85.12 106 TRP A O 1
ATOM 819 N N . TYR A 1 107 ? -14.617 6.364 24.984 1.00 88.25 107 TYR A N 1
ATOM 820 C CA . TYR A 1 107 ? -15.764 5.875 25.729 1.00 88.25 107 TYR A CA 1
ATOM 821 C C . TYR A 1 107 ? -15.884 4.371 25.543 1.00 88.25 107 TYR A C 1
ATOM 823 O O . TYR A 1 107 ? -15.586 3.844 24.468 1.00 88.25 107 TYR A O 1
ATOM 831 N N . ALA A 1 108 ? -16.359 3.678 26.574 1.00 89.81 108 ALA A N 1
ATOM 832 C CA . ALA A 1 108 ? -16.778 2.295 26.422 1.00 89.81 108 ALA A CA 1
ATOM 833 C C . ALA A 1 108 ? -17.883 2.199 25.357 1.00 89.81 108 ALA A C 1
ATOM 835 O O . ALA A 1 108 ? -18.802 3.022 25.319 1.00 89.81 108 ALA A O 1
ATOM 836 N N . ALA A 1 109 ? -17.787 1.188 24.504 1.00 90.88 109 ALA A N 1
ATOM 837 C CA . ALA A 1 109 ? -18.759 0.897 23.463 1.00 90.88 109 ALA A CA 1
ATOM 838 C C . ALA A 1 109 ? -19.215 -0.565 23.549 1.00 90.88 109 ALA A C 1
ATOM 840 O O . ALA A 1 109 ? -18.680 -1.371 24.316 1.00 90.88 109 ALA A O 1
ATOM 841 N N . ALA A 1 110 ? -20.219 -0.906 22.753 1.00 92.12 110 ALA A N 1
ATOM 842 C CA . ALA A 1 110 ? -20.710 -2.258 22.570 1.00 92.12 110 ALA A CA 1
ATOM 843 C C . ALA A 1 110 ? -20.492 -2.734 21.127 1.00 92.12 110 ALA A C 1
ATOM 845 O O . ALA A 1 110 ? -20.244 -1.952 20.212 1.00 92.12 110 ALA A O 1
ATOM 846 N N . GLU A 1 111 ? -20.663 -4.037 20.911 1.00 93.56 111 GLU A N 1
ATOM 847 C CA . GLU A 1 111 ? -20.640 -4.644 19.574 1.00 93.56 111 GLU A CA 1
ATOM 848 C C . GLU A 1 111 ? -21.657 -3.996 18.618 1.00 93.56 111 GLU A C 1
ATOM 850 O O . GLU A 1 111 ? -21.382 -3.844 17.432 1.00 93.56 111 GLU A O 1
ATOM 855 N N . GLN A 1 112 ? -22.797 -3.530 19.139 1.00 91.75 112 GLN A N 1
ATOM 856 C CA . GLN A 1 112 ? -23.787 -2.815 18.334 1.00 91.75 112 GLN A CA 1
ATOM 857 C C . GLN A 1 112 ? -23.237 -1.496 17.768 1.00 91.75 112 GLN A C 1
ATOM 859 O O . GLN A 1 112 ? -23.492 -1.202 16.607 1.00 91.75 112 GLN A O 1
ATOM 864 N N . ASP A 1 113 ? -22.447 -0.734 18.539 1.00 90.12 113 ASP A N 1
ATOM 865 C CA . ASP A 1 113 ? -21.828 0.508 18.046 1.00 90.12 113 ASP A CA 1
ATOM 866 C C . ASP A 1 113 ? -20.860 0.217 16.887 1.00 90.12 113 ASP A C 1
ATOM 868 O O . ASP A 1 113 ? -20.765 0.984 15.929 1.00 90.12 113 ASP A O 1
ATOM 872 N N . TRP A 1 114 ? -20.152 -0.914 16.958 1.00 90.44 114 TRP A N 1
ATOM 873 C CA . TRP A 1 114 ? -19.267 -1.383 15.893 1.00 90.44 114 TRP A CA 1
ATOM 874 C C . TRP A 1 114 ? -20.040 -1.749 14.622 1.00 90.44 114 TRP A C 1
ATOM 876 O O . TRP A 1 114 ? -19.665 -1.331 13.524 1.00 90.44 114 TRP A O 1
ATOM 886 N N . ASP A 1 115 ? -21.118 -2.519 14.755 1.00 88.56 115 ASP A N 1
ATOM 887 C CA . ASP A 1 115 ? -21.936 -2.927 13.613 1.00 88.56 115 ASP A CA 1
ATOM 888 C C . ASP A 1 115 ? -22.647 -1.739 12.957 1.00 88.56 115 ASP A C 1
ATOM 890 O O . ASP A 1 115 ? -22.698 -1.669 11.728 1.00 88.56 115 ASP A O 1
ATOM 894 N N . ASP A 1 116 ? -23.107 -0.772 13.754 1.00 85.44 116 ASP A N 1
ATOM 895 C CA . ASP A 1 116 ? -23.741 0.457 13.272 1.00 85.44 116 ASP A CA 1
ATOM 896 C C . ASP A 1 116 ? -22.753 1.372 12.519 1.00 85.44 116 ASP A C 1
ATOM 898 O O . ASP A 1 116 ? -23.157 2.112 11.621 1.00 85.44 116 ASP A O 1
ATOM 902 N N . CYS A 1 117 ? -21.456 1.310 12.848 1.00 81.69 117 CYS A N 1
ATOM 903 C CA . CYS A 1 117 ? -20.392 2.106 12.222 1.00 81.69 117 CYS A CA 1
ATOM 904 C C . CYS A 1 117 ? -19.824 1.465 10.936 1.00 81.69 117 CYS A C 1
ATOM 906 O O . CYS A 1 117 ? -19.102 2.108 10.168 1.00 81.69 117 CYS A O 1
ATOM 908 N N . ARG A 1 118 ? -20.100 0.180 10.676 1.00 81.94 118 ARG A N 1
ATOM 909 C CA . ARG A 1 118 ? -19.417 -0.579 9.618 1.00 81.94 118 ARG A CA 1
ATOM 910 C C . ARG A 1 118 ? -19.789 -0.075 8.217 1.00 81.94 118 ARG A C 1
ATOM 912 O O . ARG A 1 118 ? -20.942 -0.131 7.802 1.00 81.94 118 ARG A O 1
ATOM 919 N N . ASN A 1 119 ? -18.784 0.314 7.430 1.00 81.94 119 ASN A N 1
ATOM 920 C CA . ASN A 1 119 ? -18.952 0.855 6.071 1.00 81.94 119 ASN A CA 1
ATOM 921 C C . ASN A 1 119 ? -18.613 -0.148 4.945 1.00 81.94 119 ASN A C 1
ATOM 923 O O . ASN A 1 119 ? -18.410 0.239 3.791 1.00 81.94 119 ASN A O 1
ATOM 927 N N . GLY A 1 120 ? -18.530 -1.438 5.279 1.00 85.50 120 GLY A N 1
ATOM 928 C CA . GLY A 1 120 ? -18.125 -2.506 4.363 1.00 85.50 120 GLY A CA 1
ATOM 929 C C . GLY A 1 120 ? -16.615 -2.746 4.289 1.00 85.50 120 GLY A C 1
ATOM 930 O O . GLY A 1 120 ? -16.224 -3.757 3.717 1.00 85.50 120 GLY A O 1
ATOM 931 N N . VAL A 1 121 ? -15.783 -1.893 4.901 1.00 89.50 121 VAL A N 1
ATOM 932 C CA . VAL A 1 121 ? -14.349 -2.155 5.102 1.00 89.50 121 VAL A CA 1
ATOM 933 C C . VAL A 1 121 ? -14.070 -2.397 6.572 1.00 89.50 121 VAL A C 1
ATOM 935 O O . VAL A 1 121 ? -14.565 -1.675 7.437 1.00 89.50 121 VAL A O 1
ATOM 938 N N . VAL A 1 122 ? -13.243 -3.395 6.855 1.00 93.38 122 VAL A N 1
ATOM 939 C CA . VAL A 1 122 ? -12.700 -3.642 8.189 1.00 93.38 122 VAL A CA 1
ATOM 940 C C . VAL A 1 122 ? -11.212 -3.906 8.051 1.00 93.38 122 VAL A C 1
ATOM 942 O O . VAL A 1 122 ? -10.816 -4.791 7.295 1.00 93.38 122 VAL A O 1
ATOM 945 N N . ALA A 1 123 ? -10.405 -3.152 8.788 1.00 94.12 123 ALA A N 1
ATOM 946 C CA . ALA A 1 123 ? -8.985 -3.412 8.943 1.00 94.12 123 ALA A CA 1
ATOM 947 C C . ALA A 1 123 ? -8.730 -3.990 10.337 1.00 94.12 123 ALA A C 1
ATOM 949 O O . ALA A 1 123 ? -9.360 -3.594 11.317 1.00 94.12 123 ALA A O 1
ATOM 950 N N . GLU A 1 124 ? -7.815 -4.941 10.419 1.00 96.12 124 GLU A N 1
ATOM 951 C CA . GLU A 1 124 ? -7.356 -5.550 11.656 1.00 96.12 124 GLU A CA 1
ATOM 952 C C . GLU A 1 124 ? -5.836 -5.612 11.634 1.00 96.12 124 GLU A C 1
ATOM 954 O O . GLU A 1 124 ? -5.243 -6.042 10.647 1.00 96.12 124 GLU A O 1
ATOM 959 N N . ILE A 1 125 ? -5.215 -5.176 12.724 1.00 94.50 125 ILE A N 1
ATOM 960 C CA . ILE A 1 125 ? -3.780 -5.311 12.944 1.00 94.50 125 ILE A CA 1
ATOM 961 C C . ILE A 1 125 ? -3.600 -6.208 14.157 1.00 94.50 125 ILE A C 1
ATOM 963 O O . ILE A 1 125 ? -4.244 -6.001 15.184 1.00 94.50 125 ILE A O 1
ATOM 967 N N . SER A 1 126 ? -2.766 -7.232 14.035 1.00 94.56 126 SER A N 1
ATOM 968 C CA . SER A 1 126 ? -2.666 -8.287 15.037 1.00 94.56 126 SER A CA 1
ATOM 969 C C . SER A 1 126 ? -1.240 -8.769 15.248 1.00 94.56 126 SER A C 1
ATOM 971 O O . SER A 1 126 ? -0.401 -8.730 14.352 1.00 94.56 126 SER A O 1
ATOM 973 N N . TYR A 1 127 ? -0.974 -9.258 16.453 1.00 92.50 127 TYR A N 1
ATOM 974 C CA . TYR A 1 127 ? 0.253 -9.962 16.789 1.00 92.50 127 TYR A CA 1
ATOM 975 C C . TYR A 1 127 ? -0.057 -11.065 17.800 1.00 92.50 127 TYR A C 1
ATOM 977 O O . TYR A 1 127 ? -0.580 -10.827 18.891 1.00 92.50 127 TYR A O 1
ATOM 985 N N . GLY A 1 128 ? 0.257 -12.309 17.440 1.00 90.62 128 GLY A N 1
ATOM 986 C CA . GLY A 1 128 ? -0.087 -13.464 18.263 1.00 90.62 128 GLY A CA 1
ATOM 987 C C . GLY A 1 128 ? -1.602 -13.616 18.423 1.00 90.62 128 GLY A C 1
ATOM 988 O O . GLY A 1 128 ? -2.288 -14.005 17.485 1.00 90.62 128 GLY A O 1
ATOM 989 N N . LYS A 1 129 ? -2.112 -13.369 19.632 1.00 91.25 129 LYS A N 1
ATOM 990 C CA . LYS A 1 129 ? -3.547 -13.463 19.965 1.00 91.25 129 LYS A CA 1
ATOM 991 C C . LYS A 1 129 ? -4.210 -12.101 20.172 1.00 91.25 129 LYS A C 1
ATOM 993 O O . LYS A 1 129 ? -5.405 -12.058 20.459 1.00 91.25 129 LYS A O 1
ATOM 998 N N . ASP A 1 130 ? -3.419 -11.036 20.119 1.00 93.00 130 ASP A N 1
ATOM 999 C CA . ASP A 1 130 ? -3.859 -9.685 20.412 1.00 93.00 130 ASP A CA 1
ATOM 1000 C C . ASP A 1 130 ? -4.087 -8.949 19.087 1.00 93.00 130 ASP A C 1
ATOM 1002 O O . ASP A 1 130 ? -3.327 -9.125 18.131 1.00 93.00 130 ASP A O 1
ATOM 1006 N N . ALA A 1 131 ? -5.169 -8.179 19.002 1.00 95.25 131 ALA A N 1
ATOM 1007 C CA . ALA A 1 131 ? -5.568 -7.503 17.776 1.00 95.25 131 ALA A CA 1
ATOM 1008 C C . ALA A 1 131 ? -6.313 -6.199 18.055 1.00 95.25 131 ALA A C 1
ATOM 1010 O O . ALA A 1 131 ? -7.088 -6.097 19.007 1.00 95.25 131 ALA A O 1
ATOM 1011 N N . ILE A 1 132 ? -6.128 -5.236 17.162 1.00 94.31 132 ILE A N 1
ATOM 1012 C CA . ILE A 1 132 ? -6.922 -4.021 17.064 1.00 94.31 132 ILE A CA 1
ATOM 1013 C C . ILE A 1 132 ? -7.612 -4.012 15.704 1.00 94.31 132 ILE A C 1
ATOM 1015 O O . ILE A 1 132 ? -6.966 -3.970 14.659 1.00 94.31 132 ILE A O 1
ATOM 1019 N N . ALA A 1 133 ? -8.937 -4.082 15.716 1.00 95.25 133 ALA A N 1
ATOM 1020 C CA . ALA A 1 133 ? -9.753 -3.932 14.526 1.00 95.25 133 ALA A CA 1
ATOM 1021 C C . ALA A 1 133 ? -10.429 -2.562 14.526 1.00 95.25 133 ALA A C 1
ATOM 1023 O O . ALA A 1 133 ? -10.870 -2.064 15.563 1.00 95.25 133 ALA A O 1
ATOM 1024 N N . PHE A 1 134 ? -10.510 -1.958 13.350 1.00 92.69 134 PHE A N 1
ATOM 1025 C CA . PHE A 1 134 ? -11.091 -0.642 13.134 1.00 92.69 134 PHE A CA 1
ATOM 1026 C C . PHE A 1 134 ? -11.755 -0.568 11.762 1.00 92.69 134 PHE A C 1
ATOM 1028 O O . PHE A 1 134 ? -11.445 -1.321 10.836 1.00 92.69 134 PHE A O 1
ATOM 1035 N N . ILE A 1 135 ? -12.704 0.349 11.638 1.00 90.81 135 ILE A N 1
ATOM 1036 C CA . ILE A 1 135 ? -13.367 0.646 10.371 1.00 90.81 135 ILE A CA 1
ATOM 1037 C C . ILE A 1 135 ? -12.652 1.866 9.799 1.00 90.81 135 ILE A C 1
ATOM 1039 O O . ILE A 1 135 ? -12.760 2.932 10.389 1.00 90.81 135 ILE A O 1
ATOM 1043 N N . PRO A 1 136 ? -11.883 1.774 8.709 1.00 84.56 136 PRO A N 1
ATOM 1044 C CA . PRO A 1 136 ? -11.194 2.951 8.210 1.00 84.56 136 PRO A CA 1
ATOM 1045 C C . PRO A 1 136 ? -12.217 4.000 7.747 1.00 84.56 136 PRO A C 1
ATOM 1047 O O . PRO A 1 136 ? -13.209 3.642 7.092 1.00 84.56 136 PRO A O 1
ATOM 1050 N N . PRO A 1 137 ? -11.999 5.293 8.046 1.00 76.19 137 PRO A N 1
ATOM 1051 C CA . PRO A 1 137 ? -12.737 6.339 7.361 1.00 76.19 137 PRO A CA 1
ATOM 1052 C C . PRO A 1 137 ? -12.364 6.253 5.884 1.00 76.19 137 PRO A C 1
ATOM 1054 O O . PRO A 1 137 ? -11.190 6.310 5.519 1.00 76.19 137 PRO A O 1
ATOM 1057 N N . TRP A 1 138 ? -13.361 6.026 5.035 1.00 64.75 138 TRP A N 1
ATOM 1058 C CA . TRP A 1 138 ? -13.143 5.810 3.611 1.00 64.75 138 TRP A CA 1
ATOM 1059 C C . TRP A 1 138 ? -13.780 6.941 2.805 1.00 64.75 138 TRP A C 1
ATOM 1061 O O . TRP A 1 138 ? -14.852 7.440 3.147 1.00 64.75 138 TRP A O 1
ATOM 1071 N N . GLY A 1 139 ? -13.113 7.331 1.721 1.00 57.75 139 GLY A N 1
ATOM 1072 C CA . GLY A 1 139 ? -13.540 8.413 0.834 1.00 57.75 139 GLY A CA 1
ATOM 1073 C C . GLY A 1 139 ? -12.909 9.769 1.152 1.00 57.75 139 GLY A C 1
ATOM 1074 O O . GLY A 1 139 ? -12.099 9.908 2.071 1.00 57.75 139 GLY A O 1
ATOM 1075 N N . ALA A 1 140 ? -13.264 10.769 0.347 1.00 51.91 140 ALA A N 1
ATOM 1076 C CA . ALA A 1 140 ? -12.724 12.114 0.477 1.00 51.91 140 ALA A CA 1
ATOM 1077 C C . ALA A 1 140 ? -13.239 12.804 1.748 1.00 51.91 140 ALA A C 1
ATOM 1079 O O . ALA A 1 140 ? -14.402 12.646 2.136 1.00 51.91 140 ALA A O 1
ATOM 1080 N N . ILE A 1 141 ? -12.375 13.615 2.364 1.00 51.88 141 ILE A N 1
ATOM 1081 C CA . ILE A 1 141 ? -12.799 14.613 3.345 1.00 51.88 141 ILE A CA 1
ATOM 1082 C C . ILE A 1 141 ? -13.602 15.669 2.578 1.00 51.88 141 ILE A C 1
ATOM 1084 O O . ILE A 1 141 ? -13.070 16.356 1.705 1.00 51.88 141 ILE A O 1
ATOM 1088 N N . LYS A 1 142 ? -14.892 15.785 2.883 1.00 54.75 142 LYS A N 1
ATOM 1089 C CA . LYS A 1 142 ? -15.763 16.836 2.359 1.00 54.75 142 LYS A CA 1
ATOM 1090 C C . LYS A 1 142 ? -15.414 18.178 3.000 1.00 54.75 142 LYS A C 1
ATOM 1092 O O . LYS A 1 142 ? -14.703 18.268 3.999 1.00 54.75 142 LYS A O 1
ATOM 1097 N N . THR A 1 143 ? -15.925 19.258 2.415 1.00 47.88 143 THR A N 1
ATOM 1098 C CA . THR A 1 143 ? -15.631 20.648 2.814 1.00 47.88 143 THR A CA 1
ATOM 1099 C C . THR A 1 143 ? -15.970 20.992 4.272 1.00 47.88 143 THR A C 1
ATOM 1101 O O . THR A 1 143 ? -15.537 22.027 4.768 1.00 47.88 143 THR A O 1
ATOM 1104 N N . ASP A 1 144 ? -16.754 20.157 4.947 1.00 52.78 144 ASP A N 1
ATO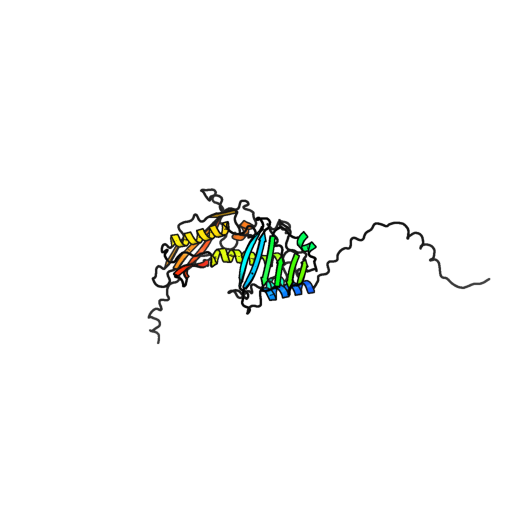M 1105 C CA . ASP A 1 144 ? -17.164 20.252 6.351 1.00 52.78 144 ASP A CA 1
ATOM 1106 C C . ASP A 1 144 ? -16.376 19.321 7.291 1.00 52.78 144 ASP A C 1
ATOM 1108 O O . ASP A 1 144 ? -16.753 19.164 8.449 1.00 52.78 144 ASP A O 1
ATOM 1112 N N . ALA A 1 145 ? -15.262 18.750 6.821 1.00 54.16 145 ALA A N 1
ATOM 1113 C CA . ALA A 1 145 ? -14.471 17.745 7.530 1.00 54.16 145 ALA A CA 1
ATOM 1114 C C . ALA A 1 145 ? -15.208 16.410 7.777 1.00 54.16 145 ALA A C 1
ATOM 1116 O O . ALA A 1 145 ? -14.745 15.591 8.572 1.00 54.16 145 ALA A O 1
ATOM 1117 N N . GLU A 1 146 ? -16.320 16.154 7.079 1.00 48.88 146 GLU A N 1
ATOM 1118 C CA . GLU A 1 146 ? -16.987 14.853 7.092 1.00 48.88 146 GLU A CA 1
ATOM 1119 C C . GLU A 1 146 ? -16.412 13.940 6.006 1.00 48.88 146 GLU A C 1
ATOM 1121 O O . GLU A 1 146 ? -16.177 14.355 4.872 1.00 48.88 146 GLU A O 1
ATOM 1126 N N . TYR A 1 147 ? -16.202 12.667 6.323 1.00 57.25 147 TYR A N 1
ATOM 1127 C CA . TYR A 1 147 ? -15.832 11.686 5.307 1.00 57.25 147 TYR A CA 1
ATOM 1128 C C . TYR A 1 147 ? -17.035 11.351 4.431 1.00 57.25 147 TYR A C 1
ATOM 1130 O O . TYR A 1 147 ? -18.169 11.258 4.904 1.00 57.25 147 TYR A O 1
ATOM 1138 N N . GLU A 1 148 ? -16.790 11.113 3.143 1.00 52.84 148 GLU A N 1
ATOM 1139 C CA . GLU A 1 148 ? -17.822 10.621 2.231 1.00 52.84 148 GLU A CA 1
ATOM 1140 C C . GLU A 1 148 ? -18.499 9.339 2.741 1.00 52.84 148 GLU A C 1
ATOM 1142 O O . GLU A 1 148 ? -19.703 9.164 2.530 1.00 52.84 148 GLU A O 1
ATOM 1147 N N . HIS A 1 149 ? -17.768 8.521 3.508 1.00 57.16 149 HIS A N 1
ATOM 1148 C CA . HIS A 1 149 ? -18.301 7.374 4.232 1.00 57.16 149 HIS A CA 1
ATOM 1149 C C . HIS A 1 149 ? -17.943 7.456 5.725 1.00 57.16 149 HIS A C 1
ATOM 1151 O O . HIS A 1 149 ? -16.783 7.225 6.083 1.00 57.16 149 HIS A O 1
ATOM 1157 N N . PRO A 1 150 ? -18.916 7.758 6.608 1.00 58.34 150 PRO A N 1
ATOM 1158 C CA . PRO A 1 150 ? -18.668 7.869 8.038 1.00 58.34 150 PRO A CA 1
ATOM 1159 C C . PRO A 1 150 ? -18.326 6.482 8.590 1.00 58.34 150 PRO A C 1
ATOM 1161 O O . PRO A 1 150 ? -19.144 5.569 8.576 1.00 58.34 150 PRO A O 1
ATOM 1164 N N . GLY A 1 151 ? -17.082 6.323 9.015 1.00 65.69 151 GLY A N 1
ATOM 1165 C CA . GLY A 1 151 ? -16.550 5.160 9.708 1.00 65.69 151 GLY A CA 1
ATOM 1166 C C . GLY A 1 151 ? -15.352 5.605 10.543 1.00 65.69 151 GLY A C 1
ATOM 1167 O O . GLY A 1 151 ? -14.836 6.707 10.349 1.00 65.69 151 GLY A O 1
ATOM 1168 N N . GLY A 1 152 ? -14.910 4.764 11.473 1.00 76.38 152 GLY A N 1
ATOM 1169 C CA . GLY A 1 152 ? -13.615 4.950 12.141 1.00 76.38 152 GLY A CA 1
ATOM 1170 C C . GLY A 1 152 ? -13.627 5.605 13.498 1.00 76.38 152 GLY A C 1
ATOM 1171 O O . GLY A 1 152 ? -12.561 5.837 14.054 1.00 76.38 152 GLY A O 1
ATOM 1172 N N . ASN A 1 153 ? -14.801 5.809 14.079 1.00 85.50 153 ASN A N 1
ATOM 1173 C CA . ASN A 1 153 ? -14.902 6.241 15.463 1.00 85.50 153 ASN A CA 1
ATOM 1174 C C . ASN A 1 153 ? -15.111 5.084 16.454 1.00 85.50 153 ASN A C 1
ATOM 1176 O O . ASN A 1 153 ? -15.316 5.350 17.631 1.00 85.50 153 ASN A O 1
ATOM 1180 N N . VAL A 1 154 ? -15.069 3.821 16.009 1.00 90.12 154 VAL A N 1
ATOM 1181 C CA . VAL A 1 154 ? -15.170 2.634 16.875 1.00 90.12 154 VAL A CA 1
ATOM 1182 C C . VAL A 1 154 ? -13.991 1.696 16.621 1.00 90.12 154 VAL A C 1
ATOM 1184 O O . VAL A 1 154 ? -13.655 1.392 15.474 1.00 90.12 154 VAL A O 1
ATOM 1187 N N . LEU A 1 155 ? -13.386 1.222 17.706 1.00 92.88 155 LEU A N 1
ATOM 1188 C CA . LEU A 1 155 ? -12.316 0.234 17.735 1.00 92.88 155 LEU A CA 1
ATOM 1189 C C . LEU A 1 155 ? -12.804 -1.025 18.451 1.00 92.88 155 LEU A C 1
ATOM 1191 O O . LEU A 1 155 ? -13.480 -0.948 19.479 1.00 92.88 155 LEU A O 1
ATOM 1195 N N . ARG A 1 156 ? -12.407 -2.186 17.937 1.00 95.31 156 ARG A N 1
ATOM 1196 C CA . ARG A 1 156 ? -12.571 -3.481 18.594 1.00 95.31 156 ARG A CA 1
ATOM 1197 C C . ARG A 1 156 ? -11.199 -4.002 18.987 1.00 95.31 156 ARG A C 1
ATOM 1199 O O . ARG A 1 156 ? -10.382 -4.318 18.126 1.00 95.31 156 ARG A O 1
ATOM 1206 N N . LEU A 1 157 ? -10.968 -4.132 20.282 1.00 95.38 157 LEU A N 1
ATOM 1207 C CA . LEU A 1 157 ? -9.751 -4.706 20.833 1.00 95.38 157 LEU A CA 1
ATOM 1208 C C . LEU A 1 157 ? -9.984 -6.177 21.146 1.00 95.38 157 LEU A C 1
ATOM 1210 O O . LEU A 1 157 ? -11.018 -6.549 21.692 1.00 95.38 157 LEU A O 1
ATOM 1214 N N . THR A 1 158 ? -9.009 -7.012 20.814 1.00 95.19 158 THR A N 1
ATOM 1215 C CA . THR A 1 158 ? -8.913 -8.387 21.295 1.00 95.19 158 THR A CA 1
ATOM 1216 C C . THR A 1 158 ? -7.624 -8.504 22.082 1.00 95.19 158 THR A C 1
ATOM 1218 O O . THR A 1 158 ? -6.548 -8.313 21.525 1.00 95.19 158 THR A O 1
ATOM 1221 N N . GLN A 1 159 ? -7.724 -8.800 23.373 1.00 90.88 159 GLN A N 1
ATOM 1222 C CA . GLN A 1 159 ? -6.573 -8.985 24.250 1.00 90.88 159 GLN A CA 1
ATOM 1223 C C . GLN A 1 159 ? -6.772 -10.243 25.076 1.00 90.88 159 GLN A C 1
ATOM 1225 O O . GLN A 1 159 ? -7.803 -10.426 25.716 1.00 90.88 159 GLN A O 1
ATOM 1230 N N . ASN A 1 160 ? -5.790 -11.144 25.075 1.00 84.25 160 ASN A N 1
ATOM 1231 C CA . ASN A 1 160 ? -5.866 -12.395 25.840 1.00 84.25 160 ASN A CA 1
ATOM 1232 C C . ASN A 1 160 ? -7.113 -13.275 25.573 1.00 84.25 160 ASN A C 1
ATOM 1234 O O . ASN A 1 160 ? -7.411 -14.156 26.379 1.00 84.25 160 ASN A O 1
ATOM 1238 N N . GLY A 1 161 ? -7.788 -13.103 24.432 1.00 83.50 161 GLY A N 1
ATOM 1239 C CA . GLY A 1 161 ? -9.030 -13.807 24.092 1.00 83.50 161 GLY A CA 1
ATOM 1240 C C . GLY A 1 161 ? -10.312 -13.132 24.594 1.00 83.50 161 GLY A C 1
ATOM 1241 O O . GLY A 1 161 ? -11.391 -13.684 24.395 1.00 83.50 161 GLY A O 1
ATOM 1242 N N . GLU A 1 162 ? -10.210 -11.958 25.219 1.00 91.81 162 GLU A N 1
ATOM 1243 C CA . GLU A 1 162 ? -11.343 -11.092 25.544 1.00 91.81 162 GLU A CA 1
ATOM 1244 C C . GLU A 1 162 ? -11.484 -9.999 24.483 1.00 91.81 162 GLU A C 1
ATOM 1246 O O . GLU A 1 162 ? -10.484 -9.460 24.005 1.00 91.81 162 GLU A O 1
ATOM 1251 N N . THR A 1 163 ? -12.726 -9.681 24.115 1.00 94.88 163 THR A N 1
ATOM 1252 C CA . THR A 1 163 ? -13.041 -8.625 23.149 1.00 94.88 163 THR A CA 1
ATOM 1253 C C . THR A 1 163 ? -13.713 -7.457 23.854 1.00 94.88 163 THR A C 1
ATOM 1255 O O . THR A 1 163 ? -14.721 -7.640 24.539 1.00 94.88 163 THR A O 1
ATOM 1258 N N . THR A 1 164 ? -13.180 -6.258 23.651 1.00 95.06 164 THR A N 1
ATOM 1259 C CA . THR A 1 164 ? -13.733 -4.997 24.150 1.00 95.06 164 THR A CA 1
ATOM 1260 C C . THR A 1 164 ? -13.915 -4.009 23.005 1.00 95.06 164 THR A C 1
ATOM 1262 O O . THR A 1 164 ? -13.255 -4.101 21.968 1.00 95.06 164 THR A O 1
ATOM 1265 N N . TYR A 1 165 ? -14.846 -3.072 23.178 1.00 94.12 165 TYR A N 1
ATOM 1266 C CA . TYR A 1 165 ? -15.159 -2.057 22.180 1.00 94.12 165 TYR A CA 1
ATOM 1267 C C . TYR A 1 165 ? -14.993 -0.677 22.796 1.00 94.12 165 TYR A C 1
ATOM 1269 O O . TYR A 1 165 ? -15.435 -0.430 23.921 1.00 94.12 165 TYR A O 1
ATOM 1277 N N . TYR A 1 166 ? -14.388 0.223 22.032 1.00 91.94 166 TYR A N 1
ATOM 1278 C CA . TYR A 1 166 ? -14.212 1.614 22.414 1.00 91.94 166 TYR A CA 1
ATOM 1279 C C . TYR A 1 166 ? -14.660 2.508 21.280 1.00 91.94 166 TYR A C 1
ATOM 1281 O O . TYR A 1 166 ? -14.441 2.187 20.113 1.00 91.94 166 TYR A O 1
ATOM 1289 N N . LYS A 1 167 ? -15.269 3.637 21.620 1.00 89.31 167 LYS A N 1
ATOM 1290 C CA . LYS A 1 167 ? -15.649 4.650 20.646 1.00 89.31 167 LYS A CA 1
ATOM 1291 C C . LYS A 1 167 ? -15.050 6.002 20.991 1.00 89.31 167 LYS A C 1
ATOM 1293 O O . LYS A 1 167 ? -14.833 6.305 22.163 1.00 89.31 167 LYS A O 1
ATOM 1298 N N . SER A 1 168 ? -14.840 6.814 19.971 1.00 85.44 168 SER A N 1
ATOM 1299 C CA . SER A 1 168 ? -14.488 8.218 20.095 1.00 85.44 168 SER A CA 1
ATOM 1300 C C . SER A 1 168 ? -15.506 9.106 19.372 1.00 85.44 168 SER A C 1
ATOM 1302 O O . SER A 1 168 ? -16.379 8.639 18.636 1.00 85.44 168 SER A O 1
ATOM 1304 N N . ASN A 1 169 ? -15.384 10.411 19.591 1.00 79.38 169 ASN A N 1
ATOM 1305 C CA . ASN A 1 169 ? -16.097 11.442 18.848 1.00 79.38 169 ASN A CA 1
ATOM 1306 C C . ASN A 1 169 ? -15.441 11.751 17.497 1.00 79.38 169 ASN A C 1
ATOM 1308 O O . ASN A 1 169 ? -16.023 12.482 16.698 1.00 79.38 169 ASN A O 1
ATOM 1312 N N . THR A 1 170 ? -14.236 11.232 17.240 1.00 78.44 170 THR A N 1
ATOM 1313 C CA . THR A 1 170 ? -13.510 11.444 15.983 1.00 78.44 170 THR A CA 1
ATOM 1314 C C . THR A 1 170 ? -13.095 10.117 15.352 1.00 78.44 170 THR A C 1
ATOM 1316 O O . THR A 1 170 ? -13.256 9.058 15.954 1.00 78.44 170 THR A O 1
ATOM 1319 N N . ALA A 1 171 ? -12.602 10.174 14.113 1.00 80.62 171 ALA A N 1
ATOM 1320 C CA . ALA A 1 171 ? -12.047 9.019 13.410 1.00 80.62 171 ALA A CA 1
ATOM 1321 C C . ALA A 1 171 ? -10.508 9.000 13.400 1.00 80.62 171 ALA A C 1
ATOM 1323 O O . ALA A 1 171 ? -9.903 8.254 12.630 1.00 80.62 171 ALA A O 1
ATOM 1324 N N . HIS A 1 172 ? -9.864 9.846 14.208 1.00 79.56 172 HIS A N 1
ATOM 1325 C CA . HIS A 1 172 ? -8.434 10.119 14.119 1.00 79.56 172 HIS A CA 1
ATOM 1326 C C . HIS A 1 172 ? -7.578 8.873 14.358 1.00 79.56 172 HIS A C 1
ATOM 1328 O O . HIS A 1 172 ? -6.725 8.550 13.532 1.00 79.56 172 HIS A O 1
ATOM 1334 N N . ALA A 1 173 ? -7.855 8.112 15.417 1.00 81.50 173 ALA A N 1
ATOM 1335 C CA . ALA A 1 173 ? -7.139 6.867 15.670 1.00 81.50 173 ALA A CA 1
ATOM 1336 C C . ALA A 1 173 ? -7.256 5.857 14.523 1.00 81.50 173 ALA A C 1
ATOM 1338 O O . ALA A 1 173 ? -6.256 5.263 14.122 1.00 81.50 173 ALA A O 1
ATOM 1339 N N . ALA A 1 174 ? -8.451 5.686 13.949 1.00 85.81 174 ALA A N 1
ATOM 1340 C CA . ALA A 1 174 ? -8.629 4.800 12.803 1.00 85.81 174 ALA A CA 1
ATOM 1341 C C . ALA A 1 174 ? -7.870 5.300 11.563 1.00 85.81 174 ALA A C 1
ATOM 1343 O O . ALA A 1 174 ? -7.338 4.476 10.829 1.00 85.81 174 ALA A O 1
ATOM 1344 N N . GLN A 1 175 ? -7.768 6.617 11.336 1.00 81.38 175 GLN A N 1
ATOM 1345 C CA . GLN A 1 175 ? -6.945 7.179 10.251 1.00 81.38 175 GLN A CA 1
ATOM 1346 C C . GLN A 1 175 ? -5.476 6.814 10.437 1.00 81.38 175 GLN A C 1
ATOM 1348 O O . GLN A 1 175 ? -4.861 6.287 9.516 1.00 81.38 175 GLN A O 1
ATOM 1353 N N . LEU A 1 176 ? -4.938 7.061 11.634 1.00 81.50 176 LEU A N 1
ATOM 1354 C CA . LEU A 1 176 ? -3.541 6.784 11.963 1.00 81.50 176 LEU A CA 1
ATOM 1355 C C . LEU A 1 176 ? -3.217 5.296 11.837 1.00 81.50 176 LEU A C 1
ATOM 1357 O O . LEU A 1 176 ? -2.217 4.931 11.230 1.00 81.50 176 LEU A O 1
ATOM 1361 N N . LEU A 1 177 ? -4.083 4.427 12.360 1.00 87.25 177 LEU A N 1
ATOM 1362 C CA . LEU A 1 177 ? -3.915 2.981 12.229 1.00 87.25 177 LEU A CA 1
ATOM 1363 C C . LEU A 1 177 ? -4.023 2.527 10.768 1.00 87.25 177 LEU A C 1
ATOM 1365 O O . LEU A 1 177 ? -3.342 1.586 10.368 1.00 87.25 177 LEU A O 1
ATOM 1369 N N . PHE A 1 178 ? -4.845 3.191 9.951 1.00 88.12 178 PHE A N 1
ATOM 1370 C CA . PHE A 1 178 ? -4.986 2.820 8.548 1.00 88.12 178 PHE A CA 1
ATOM 1371 C C . PHE A 1 178 ? -3.771 3.188 7.697 1.00 88.12 178 PHE A C 1
ATOM 1373 O O . PHE A 1 178 ? -3.545 2.516 6.693 1.00 88.12 178 PHE A O 1
ATOM 1380 N N . VAL A 1 179 ? -2.967 4.183 8.100 1.00 85.12 179 VAL A N 1
ATOM 1381 C CA . VAL A 1 179 ? -1.708 4.532 7.414 1.00 85.12 179 VAL A CA 1
ATOM 1382 C C . VAL A 1 179 ? -0.813 3.304 7.263 1.00 85.12 179 VAL A C 1
ATOM 1384 O O . VAL A 1 179 ? -0.331 3.063 6.166 1.00 85.12 179 VAL A O 1
ATOM 1387 N N . TYR A 1 180 ? -0.715 2.447 8.280 1.00 87.50 180 TYR A N 1
ATOM 1388 C CA . TYR A 1 180 ? 0.067 1.205 8.210 1.00 87.50 180 TYR A CA 1
ATOM 1389 C C . TYR A 1 180 ? -0.394 0.266 7.090 1.00 87.50 180 TYR A C 1
ATOM 1391 O O . TYR A 1 180 ? 0.421 -0.346 6.404 1.00 87.50 180 TYR A O 1
ATOM 1399 N N . ALA A 1 181 ? -1.706 0.166 6.856 1.00 90.81 181 ALA A N 1
ATOM 1400 C CA . ALA A 1 181 ? -2.230 -0.618 5.740 1.00 90.81 181 ALA A CA 1
ATOM 1401 C C . ALA A 1 181 ? -1.932 0.050 4.386 1.00 90.81 181 ALA A C 1
ATOM 1403 O O . ALA A 1 181 ? -1.644 -0.647 3.415 1.00 90.81 181 ALA A O 1
ATOM 1404 N N . GLN A 1 182 ? -1.984 1.387 4.313 1.00 89.38 182 GLN A N 1
ATOM 1405 C CA . GLN A 1 182 ? -1.623 2.143 3.106 1.00 89.38 182 GLN A CA 1
ATOM 1406 C C . GLN A 1 182 ? -0.130 1.987 2.777 1.00 89.38 182 GLN A C 1
ATOM 1408 O O . GLN A 1 182 ? 0.224 1.720 1.629 1.00 89.38 182 GLN A O 1
ATOM 1413 N N . GLU A 1 183 ? 0.735 2.092 3.783 1.00 87.19 183 GLU A N 1
ATOM 1414 C CA . GLU A 1 183 ? 2.182 1.921 3.666 1.00 87.19 183 GLU A CA 1
ATOM 1415 C C . GLU A 1 183 ? 2.549 0.495 3.268 1.00 87.19 183 GLU A C 1
ATOM 1417 O O . GLU A 1 183 ? 3.352 0.323 2.361 1.00 87.19 183 GLU A O 1
ATOM 1422 N N . ALA A 1 184 ? 1.890 -0.524 3.825 1.00 89.94 184 ALA A N 1
ATOM 1423 C CA . ALA A 1 184 ? 2.115 -1.912 3.421 1.00 89.94 184 ALA A CA 1
ATOM 1424 C C . ALA A 1 184 ? 1.770 -2.172 1.939 1.00 89.94 184 ALA A C 1
ATOM 1426 O O . ALA A 1 184 ? 2.402 -3.005 1.280 1.00 89.94 184 ALA A O 1
ATOM 1427 N N . VAL A 1 185 ? 0.777 -1.463 1.379 1.00 91.38 185 VAL A N 1
ATOM 1428 C CA . VAL A 1 185 ? 0.524 -1.490 -0.073 1.00 91.38 185 VAL A CA 1
ATOM 1429 C C . VAL A 1 185 ? 1.666 -0.809 -0.818 1.00 91.38 185 VAL A C 1
ATOM 1431 O O . VAL A 1 185 ? 2.173 -1.375 -1.783 1.00 91.38 185 VAL A O 1
ATOM 1434 N N . MET A 1 186 ? 2.085 0.376 -0.373 1.00 88.00 186 MET A N 1
ATOM 1435 C CA . MET A 1 186 ? 3.156 1.144 -1.011 1.00 88.00 186 MET A CA 1
ATOM 1436 C C . MET A 1 186 ? 4.496 0.406 -0.997 1.00 88.00 186 MET A C 1
ATOM 1438 O O . MET A 1 186 ? 5.136 0.307 -2.039 1.00 88.00 186 MET A O 1
ATOM 1442 N N . GLU A 1 187 ? 4.888 -0.191 0.124 1.00 85.81 187 GLU A N 1
ATOM 1443 C CA . GLU A 1 187 ? 6.093 -1.016 0.242 1.00 85.81 187 GLU A CA 1
ATOM 1444 C C . GLU A 1 187 ? 6.060 -2.171 -0.768 1.00 85.81 187 GLU A C 1
ATOM 1446 O O . GLU A 1 187 ? 7.018 -2.386 -1.507 1.00 85.81 187 GLU A O 1
ATOM 1451 N N . LYS A 1 188 ? 4.914 -2.853 -0.920 1.00 86.75 188 LYS A N 1
ATOM 1452 C CA . LYS A 1 188 ? 4.753 -3.866 -1.975 1.00 86.75 188 LYS A CA 1
ATOM 1453 C C . LYS A 1 188 ? 4.854 -3.287 -3.386 1.00 86.75 188 LYS A C 1
ATOM 1455 O O . LYS A 1 188 ? 5.330 -3.998 -4.267 1.00 86.75 188 LYS A O 1
ATOM 1460 N N . LEU A 1 189 ? 4.396 -2.060 -3.630 1.00 88.75 189 LEU A N 1
ATOM 1461 C CA . LEU A 1 189 ? 4.470 -1.431 -4.953 1.00 88.75 189 LEU A CA 1
ATOM 1462 C C . LEU A 1 189 ? 5.905 -1.043 -5.343 1.00 88.75 189 LEU A C 1
ATOM 1464 O O . LEU A 1 189 ? 6.246 -1.181 -6.516 1.00 88.75 189 LEU A O 1
ATOM 1468 N N . TYR A 1 190 ? 6.724 -0.570 -4.397 1.00 78.75 190 TYR A N 1
ATOM 1469 C CA . TYR A 1 190 ? 8.086 -0.086 -4.667 1.00 78.75 190 TYR A CA 1
ATOM 1470 C C . TYR A 1 190 ? 9.182 -1.132 -4.469 1.00 78.75 190 TYR A C 1
ATOM 1472 O O . TYR A 1 190 ? 10.112 -1.174 -5.268 1.00 78.75 190 TYR A O 1
ATOM 1480 N N . ASP A 1 191 ? 9.100 -1.936 -3.412 1.00 70.62 191 ASP A N 1
ATOM 1481 C CA . ASP A 1 191 ? 10.249 -2.693 -2.912 1.00 70.62 191 ASP A CA 1
ATOM 1482 C C . ASP A 1 191 ? 10.186 -4.163 -3.356 1.00 70.62 191 ASP A C 1
ATOM 1484 O O . ASP A 1 191 ? 10.843 -4.566 -4.314 1.00 70.62 191 ASP A O 1
ATOM 1488 N N . TYR A 1 192 ? 9.291 -4.963 -2.768 1.00 57.66 192 TYR A N 1
ATOM 1489 C CA . TYR A 1 192 ? 9.278 -6.421 -2.987 1.00 57.66 192 TYR A CA 1
ATOM 1490 C C . TYR A 1 192 ? 8.855 -6.887 -4.386 1.00 57.66 192 TYR A C 1
ATOM 1492 O O . TYR A 1 192 ? 9.047 -8.057 -4.728 1.00 57.66 192 TYR A O 1
ATOM 1500 N N . SER A 1 193 ? 8.206 -6.028 -5.175 1.00 63.72 193 SER A N 1
ATOM 1501 C CA . SER A 1 193 ? 7.640 -6.436 -6.468 1.00 63.72 193 SER A CA 1
ATOM 1502 C C . SER A 1 193 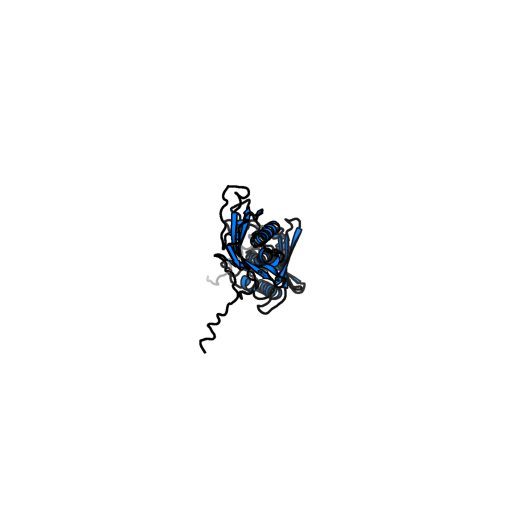? 8.514 -6.067 -7.658 1.00 63.72 193 SER A C 1
ATOM 1504 O O . SER A 1 193 ? 8.325 -6.653 -8.722 1.00 63.72 193 SER A O 1
ATOM 1506 N N . LEU A 1 194 ? 9.434 -5.107 -7.509 1.00 85.75 194 LEU A N 1
ATOM 1507 C CA . LEU A 1 194 ? 10.161 -4.529 -8.636 1.00 85.75 194 LEU A CA 1
ATOM 1508 C C . LEU A 1 194 ? 11.485 -5.252 -8.863 1.00 85.75 194 LEU A C 1
ATOM 1510 O O . LEU A 1 194 ? 12.543 -4.832 -8.394 1.00 85.75 194 LEU A O 1
ATOM 1514 N N . HIS A 1 195 ? 11.429 -6.329 -9.644 1.00 91.00 195 HIS A N 1
ATOM 1515 C CA . HIS A 1 195 ? 12.608 -7.118 -9.985 1.00 91.00 195 HIS A CA 1
ATOM 1516 C C . HIS A 1 195 ? 12.672 -7.453 -11.471 1.00 91.00 195 HIS A C 1
ATOM 1518 O O . HIS A 1 195 ? 11.687 -7.862 -12.090 1.00 91.00 195 HIS A O 1
ATOM 1524 N N . VAL A 1 196 ? 13.878 -7.358 -12.033 1.00 94.75 196 VAL A N 1
ATOM 1525 C CA . VAL A 1 196 ? 14.163 -7.794 -13.405 1.00 94.75 196 VAL A CA 1
ATOM 1526 C C . VAL A 1 196 ? 15.294 -8.821 -13.383 1.00 94.75 196 VAL A C 1
ATOM 1528 O O . VAL A 1 196 ? 16.324 -8.578 -12.749 1.00 94.75 196 VAL A O 1
ATOM 1531 N N . PRO A 1 197 ? 15.155 -9.972 -14.068 1.00 95.00 197 PRO A N 1
ATOM 1532 C CA . PRO A 1 197 ? 16.197 -10.989 -14.095 1.00 95.00 197 PRO A CA 1
ATOM 1533 C C . PRO A 1 197 ? 17.560 -10.434 -14.515 1.00 95.00 197 PRO A C 1
ATOM 1535 O O . PRO A 1 197 ? 17.671 -9.707 -15.502 1.00 95.00 197 PRO A O 1
ATOM 1538 N N . GLY A 1 198 ? 18.623 -10.863 -13.830 1.00 93.06 198 GLY A N 1
ATOM 1539 C CA . GLY A 1 198 ? 20.000 -10.425 -14.108 1.00 93.06 198 GLY A CA 1
ATOM 1540 C C . GLY A 1 198 ? 20.542 -10.772 -15.500 1.00 93.06 198 GLY A C 1
ATOM 1541 O O . GLY A 1 198 ? 21.621 -10.311 -15.889 1.00 93.06 198 GLY A O 1
ATOM 1542 N N . THR A 1 199 ? 19.813 -11.613 -16.240 1.00 94.38 199 THR A N 1
ATOM 1543 C CA . THR A 1 199 ? 20.080 -11.950 -17.643 1.00 94.38 199 THR A CA 1
ATOM 1544 C C . THR A 1 199 ? 19.721 -10.825 -18.604 1.00 94.38 199 THR A C 1
ATOM 1546 O O . THR A 1 199 ? 20.243 -10.821 -19.715 1.00 94.38 199 THR A O 1
ATOM 1549 N N . GLU A 1 200 ? 18.840 -9.901 -18.209 1.00 96.06 200 GLU A N 1
ATOM 1550 C CA . GLU A 1 200 ? 18.613 -8.675 -18.967 1.00 96.06 200 GLU A CA 1
ATOM 1551 C C . GLU A 1 200 ? 19.793 -7.717 -18.752 1.00 96.06 200 GLU A C 1
ATOM 1553 O O . GLU A 1 200 ? 20.296 -7.529 -17.638 1.00 96.06 200 GLU A O 1
ATOM 1558 N N . THR A 1 201 ? 20.264 -7.143 -19.853 1.00 92.56 201 THR A N 1
ATOM 1559 C CA . THR A 1 201 ? 21.458 -6.291 -19.901 1.00 92.56 201 THR A CA 1
ATOM 1560 C C . THR A 1 201 ? 21.183 -4.924 -20.507 1.00 92.56 201 THR A C 1
ATOM 1562 O O . THR A 1 201 ? 22.011 -4.030 -20.367 1.00 92.56 201 THR A O 1
ATOM 1565 N N . ASP A 1 202 ? 20.053 -4.759 -21.192 1.00 95.56 202 ASP A N 1
ATOM 1566 C CA . ASP A 1 202 ? 19.620 -3.479 -21.729 1.00 95.56 202 ASP A CA 1
ATOM 1567 C C . ASP A 1 202 ? 18.969 -2.651 -20.613 1.00 95.56 202 ASP A C 1
ATOM 1569 O O . ASP A 1 202 ? 17.900 -2.990 -20.103 1.00 95.56 202 ASP A O 1
ATOM 1573 N N . TYR A 1 203 ? 19.639 -1.568 -20.214 1.00 95.62 203 TYR A N 1
ATOM 1574 C CA . TYR A 1 203 ? 19.196 -0.721 -19.104 1.00 95.62 203 TYR A CA 1
ATOM 1575 C C . TYR A 1 203 ? 17.861 -0.029 -19.389 1.00 95.62 203 TYR A C 1
ATOM 1577 O O . TYR A 1 203 ? 17.085 0.173 -18.458 1.00 95.62 203 TYR A O 1
ATOM 1585 N N . GLU A 1 204 ? 17.544 0.279 -20.651 1.00 96.44 204 GLU A N 1
ATOM 1586 C CA . GLU A 1 204 ? 16.238 0.845 -20.996 1.00 96.44 204 GLU A CA 1
ATOM 1587 C C . GLU A 1 204 ? 15.140 -0.206 -20.846 1.00 96.44 204 GLU A C 1
ATOM 1589 O O . GLU A 1 204 ? 14.076 0.089 -20.301 1.00 96.44 204 GLU A O 1
ATOM 1594 N N . ASN A 1 205 ? 15.384 -1.453 -21.258 1.00 96.69 205 ASN A N 1
ATOM 1595 C CA . ASN A 1 205 ? 14.418 -2.531 -21.025 1.00 96.69 205 ASN A CA 1
ATOM 1596 C C . ASN A 1 205 ? 14.186 -2.756 -19.526 1.00 96.69 205 ASN A C 1
ATOM 1598 O O . ASN A 1 205 ? 13.037 -2.878 -19.109 1.00 96.69 205 ASN A O 1
ATOM 1602 N N . ILE A 1 206 ? 15.248 -2.746 -18.716 1.00 96.38 206 ILE A N 1
ATOM 1603 C CA . ILE A 1 206 ? 15.152 -2.903 -17.256 1.00 96.38 206 ILE A CA 1
ATOM 1604 C C . ILE A 1 206 ? 14.344 -1.750 -16.642 1.00 96.38 206 ILE A C 1
ATOM 1606 O O . ILE A 1 206 ? 13.388 -1.991 -15.909 1.00 96.38 206 ILE A O 1
ATOM 1610 N N . ALA A 1 207 ? 14.676 -0.499 -16.981 1.00 96.19 207 ALA A N 1
ATOM 1611 C CA . ALA A 1 207 ? 13.966 0.691 -16.506 1.00 96.19 207 ALA A CA 1
ATOM 1612 C C . ALA A 1 207 ? 12.471 0.667 -16.869 1.00 96.19 207 ALA A C 1
ATOM 1614 O O . ALA A 1 207 ? 11.603 0.998 -16.054 1.00 96.19 207 ALA A O 1
ATOM 1615 N N . ASN A 1 208 ? 12.165 0.271 -18.105 1.00 96.88 208 ASN A N 1
ATOM 1616 C CA . ASN A 1 208 ? 10.797 0.168 -18.595 1.00 96.88 208 ASN A CA 1
ATOM 1617 C C . ASN A 1 208 ? 10.013 -0.943 -17.899 1.00 96.88 208 ASN A C 1
ATOM 1619 O O . ASN A 1 208 ? 8.838 -0.739 -17.594 1.00 96.88 208 ASN A O 1
ATOM 1623 N N . GLU A 1 209 ? 10.654 -2.079 -17.635 1.00 96.19 209 GLU A N 1
ATOM 1624 C CA . GLU A 1 209 ? 10.049 -3.200 -16.924 1.00 96.19 209 GLU A CA 1
ATOM 1625 C C . GLU A 1 209 ? 9.708 -2.818 -15.478 1.00 96.19 209 GLU A C 1
ATOM 1627 O O . GLU A 1 209 ? 8.578 -3.049 -15.056 1.00 96.19 209 GLU A O 1
ATOM 1632 N N . PHE A 1 210 ? 10.589 -2.113 -14.755 1.00 95.75 210 PHE A N 1
ATOM 1633 C CA . PHE A 1 210 ? 10.256 -1.590 -13.421 1.00 95.75 210 PHE A CA 1
ATOM 1634 C C . PHE A 1 210 ? 9.016 -0.690 -13.439 1.00 95.75 210 PHE A C 1
ATOM 1636 O O . PHE A 1 210 ? 8.098 -0.861 -12.639 1.00 95.75 210 PHE A O 1
ATOM 1643 N N . CYS A 1 211 ? 8.944 0.252 -14.381 1.00 95.75 211 CYS A N 1
ATOM 1644 C CA . CYS A 1 211 ? 7.796 1.156 -14.468 1.00 95.75 211 CYS A CA 1
ATOM 1645 C C . CYS A 1 211 ? 6.516 0.426 -14.919 1.00 95.75 211 CYS A C 1
ATOM 1647 O O . CYS A 1 211 ? 5.414 0.809 -14.531 1.00 95.75 211 CYS A O 1
ATOM 1649 N N . ALA A 1 212 ? 6.640 -0.621 -15.741 1.00 95.62 212 ALA A N 1
ATOM 1650 C CA . ALA A 1 212 ? 5.516 -1.461 -16.146 1.00 95.62 212 ALA A CA 1
ATOM 1651 C C . ALA A 1 212 ? 4.988 -2.310 -14.980 1.00 95.62 212 ALA A C 1
ATOM 1653 O O . ALA A 1 212 ? 3.774 -2.379 -14.789 1.00 95.62 212 ALA A O 1
ATOM 1654 N N . GLN A 1 213 ? 5.878 -2.897 -14.174 1.00 95.56 213 GLN A N 1
ATOM 1655 C CA . GLN A 1 213 ? 5.520 -3.617 -12.951 1.00 95.56 213 GLN A CA 1
ATOM 1656 C C . GLN A 1 213 ? 4.847 -2.684 -11.940 1.00 95.56 213 GLN A C 1
ATOM 1658 O O . GLN A 1 213 ? 3.810 -3.046 -11.390 1.00 95.56 213 GLN A O 1
ATOM 1663 N N . PHE A 1 214 ? 5.349 -1.457 -11.773 1.00 95.00 214 PHE A N 1
ATOM 1664 C CA . PHE A 1 214 ? 4.718 -0.451 -10.915 1.00 95.00 214 PHE A CA 1
ATOM 1665 C C . PHE A 1 214 ? 3.305 -0.075 -11.394 1.00 95.00 214 PHE A C 1
ATOM 1667 O O . PHE A 1 214 ? 2.357 -0.117 -10.612 1.00 95.00 214 PHE A O 1
ATOM 1674 N N . ALA A 1 215 ? 3.125 0.204 -12.693 1.00 95.81 215 ALA A N 1
ATOM 1675 C CA . ALA A 1 215 ? 1.802 0.469 -13.273 1.00 95.81 215 ALA A CA 1
ATOM 1676 C C . ALA A 1 215 ? 0.838 -0.717 -13.085 1.00 95.81 215 ALA A C 1
ATOM 1678 O O . ALA A 1 215 ? -0.313 -0.540 -12.686 1.00 95.81 215 ALA A O 1
ATOM 1679 N N . ALA A 1 216 ? 1.309 -1.943 -13.332 1.00 95.56 216 ALA A N 1
ATOM 1680 C CA . ALA A 1 216 ? 0.523 -3.152 -13.111 1.00 95.56 216 ALA A CA 1
ATOM 1681 C C . ALA A 1 216 ? 0.155 -3.331 -11.629 1.00 95.56 216 ALA A C 1
ATOM 1683 O O . ALA A 1 216 ? -0.979 -3.700 -11.324 1.00 95.56 216 ALA A O 1
ATOM 1684 N N . GLY A 1 217 ? 1.078 -3.019 -10.718 1.00 94.56 217 GLY A N 1
ATOM 1685 C CA . GLY A 1 217 ? 0.854 -3.003 -9.277 1.00 94.56 217 GLY A CA 1
ATOM 1686 C C . GLY A 1 217 ? -0.249 -2.025 -8.877 1.00 94.56 217 GLY A C 1
ATOM 1687 O O . GLY A 1 217 ? -1.176 -2.417 -8.175 1.00 94.56 217 GLY A O 1
ATOM 1688 N N . LEU A 1 218 ? -0.221 -0.789 -9.385 1.00 94.69 218 LEU A N 1
ATOM 1689 C CA . LEU A 1 218 ? -1.275 0.208 -9.148 1.00 94.69 218 LEU A CA 1
ATOM 1690 C C . LEU A 1 218 ? -2.643 -0.263 -9.659 1.00 94.69 218 LEU A C 1
ATOM 1692 O O . LEU A 1 218 ? -3.653 -0.162 -8.956 1.00 94.69 218 LEU A O 1
ATOM 1696 N N . ASN A 1 219 ? -2.678 -0.863 -10.849 1.00 95.25 219 ASN A N 1
ATOM 1697 C CA . ASN A 1 219 ? -3.899 -1.443 -11.407 1.00 95.25 219 ASN A CA 1
ATOM 1698 C C . ASN A 1 219 ? -4.414 -2.635 -10.583 1.00 95.25 219 ASN A C 1
ATOM 1700 O O . ASN A 1 219 ? -5.626 -2.797 -10.436 1.00 95.25 219 ASN A O 1
ATOM 1704 N N . ALA A 1 220 ? -3.523 -3.426 -9.982 1.00 92.94 220 ALA A N 1
ATOM 1705 C CA . ALA A 1 220 ? -3.865 -4.556 -9.117 1.00 92.94 220 ALA A CA 1
ATOM 1706 C C . ALA A 1 220 ? -4.128 -4.173 -7.647 1.00 92.94 220 ALA A C 1
ATOM 1708 O O . ALA A 1 220 ? -4.681 -4.989 -6.903 1.00 92.94 220 ALA A O 1
ATOM 1709 N N . ALA A 1 221 ? -3.750 -2.957 -7.234 1.00 92.62 221 ALA A N 1
ATOM 1710 C CA . ALA A 1 221 ? -3.907 -2.471 -5.868 1.00 92.62 221 ALA A CA 1
ATOM 1711 C C . ALA A 1 221 ? -5.376 -2.552 -5.425 1.00 92.62 221 ALA A C 1
ATOM 1713 O O . ALA A 1 221 ? -6.280 -2.397 -6.258 1.00 92.62 221 ALA A O 1
ATOM 1714 N N . PRO A 1 222 ? -5.643 -2.801 -4.138 1.00 91.56 222 PRO A N 1
ATOM 1715 C CA . PRO A 1 222 ? -7.005 -2.963 -3.666 1.00 91.56 222 PRO A CA 1
ATOM 1716 C C . PRO A 1 222 ? -7.771 -1.640 -3.693 1.00 91.56 222 PRO A C 1
ATOM 1718 O O . PRO A 1 222 ? -7.199 -0.564 -3.540 1.00 91.56 222 PRO A O 1
ATOM 1721 N N . ARG A 1 223 ? -9.094 -1.707 -3.854 1.00 88.12 223 ARG A N 1
ATOM 1722 C CA . ARG A 1 223 ? -9.955 -0.516 -3.958 1.00 88.12 223 ARG A CA 1
ATOM 1723 C C . ARG A 1 223 ? -9.910 0.391 -2.721 1.00 88.12 223 ARG A C 1
ATOM 1725 O O . ARG A 1 223 ? -10.155 1.591 -2.827 1.00 88.12 223 ARG A O 1
ATOM 1732 N N . TRP A 1 224 ? -9.641 -0.169 -1.545 1.00 88.44 224 TRP A N 1
ATOM 1733 C CA . TRP A 1 224 ? -9.531 0.596 -0.302 1.00 88.44 224 TRP A CA 1
ATOM 1734 C C . TRP A 1 224 ? -8.215 1.384 -0.187 1.00 88.44 224 TRP A C 1
ATOM 1736 O O . TRP A 1 224 ? -8.117 2.253 0.682 1.00 88.44 224 TRP A O 1
ATOM 1746 N N . PHE A 1 225 ? -7.221 1.114 -1.044 1.00 90.69 225 PHE A N 1
ATOM 1747 C CA . PHE A 1 225 ? -5.981 1.884 -1.109 1.00 90.69 225 PHE A CA 1
ATOM 1748 C C . PHE A 1 225 ? -6.282 3.302 -1.612 1.00 90.69 225 PHE A C 1
ATOM 1750 O O . PHE A 1 225 ? -6.843 3.485 -2.694 1.00 90.69 225 PHE A O 1
ATOM 1757 N N . SER A 1 226 ? -5.934 4.314 -0.816 1.00 85.81 226 SER A N 1
ATOM 1758 C CA . SER A 1 226 ? -6.289 5.709 -1.084 1.00 85.81 226 SER A CA 1
ATOM 1759 C C . SER A 1 226 ? -5.577 6.254 -2.315 1.00 85.81 226 SER A C 1
ATOM 1761 O O . SER A 1 226 ? -6.137 7.100 -2.997 1.00 85.81 226 SER A O 1
ATOM 1763 N N . GLY A 1 227 ? -4.380 5.758 -2.630 1.00 87.94 227 GLY A N 1
ATOM 1764 C CA . GLY A 1 227 ? -3.615 6.169 -3.804 1.00 87.94 227 GLY A CA 1
ATOM 1765 C C . GLY A 1 227 ? -3.975 5.419 -5.087 1.00 87.94 227 GLY A C 1
ATOM 1766 O O . GLY A 1 227 ? -3.300 5.611 -6.092 1.00 87.94 227 GLY A O 1
ATOM 1767 N N . LYS A 1 228 ? -4.977 4.532 -5.099 1.00 91.56 228 LYS A N 1
ATOM 1768 C CA . LYS A 1 228 ? -5.284 3.745 -6.300 1.00 91.56 228 LYS A CA 1
ATOM 1769 C C . LYS A 1 228 ? -5.846 4.647 -7.421 1.00 91.56 228 LYS A C 1
ATOM 1771 O O . LYS A 1 228 ? -6.893 5.251 -7.192 1.00 91.56 228 LYS A O 1
ATOM 1776 N N . PRO A 1 229 ? -5.225 4.704 -8.618 1.00 93.31 229 PRO A N 1
ATOM 1777 C CA . PRO A 1 229 ? -5.818 5.361 -9.783 1.00 93.31 229 PRO A CA 1
ATOM 1778 C C . PRO A 1 229 ? -6.877 4.474 -10.461 1.00 93.31 229 PRO A C 1
ATOM 1780 O O . PRO A 1 229 ? -6.912 3.258 -10.247 1.00 93.31 229 PRO A O 1
ATOM 1783 N N . ASP A 1 230 ? -7.709 5.065 -11.320 1.00 93.81 230 ASP A N 1
ATOM 1784 C CA . ASP A 1 230 ? -8.684 4.319 -12.131 1.00 93.81 230 ASP A CA 1
ATOM 1785 C C . ASP A 1 230 ? -8.009 3.522 -13.254 1.00 93.81 230 ASP A C 1
ATOM 1787 O O . ASP A 1 230 ? -8.509 2.473 -13.666 1.00 93.81 230 ASP A O 1
ATOM 1791 N N . ASP A 1 231 ? -6.870 4.017 -13.743 1.00 96.88 231 ASP A N 1
ATOM 1792 C CA . ASP A 1 231 ? -5.972 3.303 -14.650 1.00 96.88 231 ASP A CA 1
ATOM 1793 C C . ASP A 1 231 ? -4.534 3.819 -14.496 1.00 96.88 231 ASP A C 1
ATOM 1795 O O . ASP A 1 231 ? -4.306 4.988 -14.171 1.00 96.88 231 ASP A O 1
ATOM 1799 N N . ALA A 1 232 ? -3.553 2.964 -14.757 1.00 96.81 232 ALA A N 1
ATOM 1800 C CA . ALA A 1 232 ? -2.135 3.296 -14.737 1.00 96.81 232 ALA A CA 1
ATOM 1801 C C . ALA A 1 232 ? -1.401 2.660 -15.920 1.00 96.81 232 ALA A C 1
ATOM 1803 O O . ALA A 1 232 ? -1.579 1.483 -16.240 1.00 96.81 232 ALA A O 1
ATOM 1804 N N . ALA A 1 233 ? -0.508 3.429 -16.538 1.00 97.00 233 ALA A N 1
ATOM 1805 C CA . ALA A 1 233 ? 0.260 3.004 -17.698 1.00 97.00 233 ALA A CA 1
ATOM 1806 C C . ALA A 1 233 ? 1.708 3.503 -17.650 1.00 97.00 233 ALA A C 1
ATOM 1808 O O . ALA A 1 233 ? 2.034 4.514 -17.037 1.00 97.00 233 ALA A O 1
ATOM 1809 N N . SER A 1 234 ? 2.595 2.812 -18.365 1.00 95.38 234 SER A N 1
ATOM 1810 C CA . SER A 1 234 ? 4.016 3.162 -18.481 1.00 95.38 234 SER A CA 1
ATOM 1811 C C . SER A 1 234 ? 4.415 3.343 -19.958 1.00 95.38 234 SER A C 1
ATOM 1813 O O . SER A 1 234 ? 5.097 2.490 -20.544 1.00 95.38 234 SER A O 1
ATOM 1815 N N . PRO A 1 235 ? 3.945 4.420 -20.623 1.00 91.06 235 PRO A N 1
ATOM 1816 C CA . PRO A 1 235 ? 4.164 4.597 -22.058 1.00 91.06 235 PRO A CA 1
ATOM 1817 C C . PRO A 1 235 ? 5.550 5.147 -22.408 1.00 91.06 235 PRO A C 1
ATOM 1819 O O . PRO A 1 235 ? 6.026 4.906 -23.516 1.00 91.06 235 PRO A O 1
ATOM 1822 N N . VAL A 1 236 ? 6.214 5.851 -21.484 1.00 86.81 236 VAL A N 1
ATOM 1823 C CA . VAL A 1 236 ? 7.567 6.390 -21.697 1.00 86.81 236 VAL A CA 1
ATOM 1824 C C . VAL A 1 236 ? 8.558 5.237 -21.870 1.00 86.81 236 VAL A C 1
ATOM 1826 O O . VAL A 1 236 ? 8.502 4.272 -21.106 1.00 86.81 236 VAL A O 1
ATOM 1829 N N . LYS A 1 237 ? 9.428 5.335 -22.887 1.00 87.62 237 LYS A N 1
ATOM 1830 C CA . LYS A 1 237 ? 10.403 4.293 -23.262 1.00 87.62 237 LYS A CA 1
ATOM 1831 C C . LYS A 1 237 ? 11.864 4.678 -23.076 1.00 87.62 237 LYS A C 1
ATOM 1833 O O . LYS A 1 237 ? 12.664 3.791 -22.824 1.00 87.62 237 LYS A O 1
ATOM 1838 N N . GLU A 1 238 ? 12.198 5.955 -23.205 1.00 92.12 238 GLU A N 1
ATOM 1839 C CA . GLU A 1 238 ? 13.550 6.465 -22.966 1.00 92.12 238 GLU A CA 1
ATOM 1840 C C . GLU A 1 238 ? 13.590 7.028 -21.549 1.00 92.12 238 GLU A C 1
ATOM 1842 O O . GLU A 1 238 ? 12.889 7.997 -21.244 1.00 92.12 238 GLU A O 1
ATOM 1847 N N . ARG A 1 239 ? 14.331 6.364 -20.662 1.00 93.12 239 ARG A N 1
ATOM 1848 C CA . ARG A 1 239 ? 14.302 6.638 -19.221 1.00 93.12 239 ARG A CA 1
ATOM 1849 C C . ARG A 1 239 ? 15.687 6.755 -18.621 1.00 93.12 239 ARG A C 1
ATOM 1851 O O . ARG A 1 239 ? 15.827 7.475 -17.635 1.00 93.12 239 ARG A O 1
ATOM 1858 N N . VAL A 1 240 ? 16.681 6.055 -19.159 1.00 94.69 240 VAL A N 1
ATOM 1859 C CA . VAL A 1 240 ? 18.026 6.005 -18.581 1.00 94.69 240 VAL A CA 1
ATOM 1860 C C . VAL A 1 240 ? 18.770 7.284 -18.937 1.00 94.69 240 VAL A C 1
ATOM 1862 O O . VAL A 1 240 ? 18.910 7.637 -20.106 1.00 94.69 240 VAL A O 1
ATOM 1865 N N . PHE A 1 241 ? 19.268 7.988 -17.924 1.00 92.12 241 PHE A N 1
ATOM 1866 C CA . PHE A 1 241 ? 19.993 9.247 -18.126 1.00 92.12 241 PHE A CA 1
ATOM 1867 C C . PHE A 1 241 ? 21.427 9.225 -17.589 1.00 92.12 241 PHE A C 1
ATOM 1869 O O . PHE A 1 241 ? 22.227 10.068 -17.993 1.00 92.12 241 PHE A O 1
ATOM 1876 N N . ASP A 1 242 ? 21.776 8.262 -16.732 1.00 92.25 242 ASP A N 1
ATOM 1877 C CA . ASP A 1 242 ? 23.153 8.018 -16.292 1.00 92.25 242 ASP A CA 1
ATOM 1878 C C . ASP A 1 242 ? 23.381 6.518 -16.073 1.00 92.25 242 ASP A C 1
ATOM 1880 O O . ASP A 1 242 ? 22.455 5.796 -15.711 1.00 92.25 242 ASP A O 1
ATOM 1884 N N . ALA A 1 243 ? 24.587 6.020 -16.340 1.00 93.31 243 ALA A N 1
ATOM 1885 C CA . ALA A 1 243 ? 24.866 4.588 -16.329 1.00 93.31 243 ALA A CA 1
ATOM 1886 C C . ALA A 1 243 ? 26.349 4.258 -16.117 1.00 93.31 243 ALA A C 1
ATOM 1888 O O . ALA A 1 243 ? 27.235 4.752 -16.819 1.00 93.31 243 ALA A O 1
ATOM 1889 N N . TYR A 1 244 ? 26.604 3.306 -15.222 1.00 90.88 244 TYR A N 1
ATOM 1890 C CA . TYR A 1 244 ? 27.886 2.643 -15.051 1.00 90.88 244 TYR A CA 1
ATOM 1891 C C . TYR A 1 244 ? 27.834 1.204 -15.587 1.00 90.88 244 TYR A C 1
ATOM 1893 O O . TYR A 1 244 ? 27.115 0.339 -15.084 1.00 90.88 244 TYR A O 1
ATOM 1901 N N . TYR A 1 245 ? 28.645 0.939 -16.613 1.00 88.12 245 TYR A N 1
ATOM 1902 C CA . TYR A 1 245 ? 28.755 -0.365 -17.287 1.00 88.12 245 TYR A CA 1
ATOM 1903 C C . TYR A 1 245 ? 29.971 -1.183 -16.821 1.00 88.12 245 TYR A C 1
ATOM 1905 O O . TYR A 1 245 ? 30.473 -2.035 -17.558 1.00 88.12 245 TYR A O 1
ATOM 1913 N N . GLY A 1 246 ? 30.521 -0.881 -15.642 1.00 83.12 246 GLY A N 1
ATOM 1914 C CA . GLY A 1 246 ? 31.666 -1.620 -15.121 1.00 83.12 246 GLY A CA 1
ATOM 1915 C C . GLY A 1 246 ? 31.349 -3.082 -14.829 1.00 83.12 246 GLY A C 1
ATOM 1916 O O . GLY A 1 246 ? 30.198 -3.474 -14.652 1.00 83.12 246 GLY A O 1
ATOM 1917 N N . THR A 1 247 ? 32.401 -3.895 -14.760 1.00 77.06 247 THR A N 1
ATOM 1918 C CA . THR A 1 247 ? 32.285 -5.312 -14.390 1.00 77.06 247 THR A CA 1
ATOM 1919 C C . THR A 1 247 ? 31.948 -5.499 -12.916 1.00 77.06 247 THR A C 1
ATOM 1921 O O . THR A 1 247 ? 31.290 -6.474 -12.565 1.00 77.06 247 THR A O 1
ATOM 1924 N N . ASP A 1 248 ? 32.378 -4.557 -12.075 1.00 78.00 248 ASP A N 1
ATOM 1925 C CA . ASP A 1 248 ? 32.180 -4.594 -10.633 1.00 78.00 248 ASP A CA 1
ATOM 1926 C C . ASP A 1 248 ? 31.033 -3.639 -10.279 1.00 78.00 248 ASP A C 1
ATOM 1928 O O . ASP A 1 248 ? 31.206 -2.425 -10.339 1.00 78.00 248 ASP A O 1
ATOM 1932 N N . TYR A 1 249 ? 29.871 -4.191 -9.914 1.00 81.62 249 TYR A N 1
ATOM 1933 C CA . TYR A 1 249 ? 28.668 -3.449 -9.490 1.00 81.62 249 TYR A CA 1
ATOM 1934 C C . TYR A 1 249 ? 28.064 -2.518 -10.564 1.00 81.62 249 TYR A C 1
ATOM 1936 O O . TYR A 1 249 ? 27.994 -1.301 -10.366 1.00 81.62 249 TYR A O 1
ATOM 1944 N N . PRO A 1 250 ? 27.601 -3.063 -11.707 1.00 90.25 250 PRO A N 1
ATOM 1945 C CA . PRO A 1 250 ? 26.894 -2.267 -12.706 1.00 90.25 250 PRO A CA 1
ATOM 1946 C C . PRO A 1 250 ? 25.633 -1.635 -12.098 1.00 90.25 250 PRO A C 1
ATOM 1948 O O . PRO A 1 250 ? 24.895 -2.293 -11.362 1.00 90.25 250 PRO A O 1
ATOM 1951 N N . ASN A 1 251 ? 25.407 -0.358 -12.400 1.00 93.00 251 ASN A N 1
ATOM 1952 C CA . ASN A 1 251 ? 24.279 0.423 -11.891 1.00 93.00 251 ASN A CA 1
ATOM 1953 C C . ASN A 1 251 ? 23.914 1.546 -12.866 1.00 93.00 251 ASN A C 1
ATOM 1955 O O . ASN A 1 251 ? 24.726 1.921 -13.715 1.00 93.00 251 ASN A O 1
ATOM 1959 N N . PHE A 1 252 ? 22.693 2.062 -12.772 1.00 94.62 252 PHE A N 1
ATOM 1960 C CA . PHE A 1 252 ? 22.233 3.159 -13.620 1.00 94.62 252 PHE A CA 1
ATOM 1961 C C . PHE A 1 252 ? 21.110 3.960 -12.966 1.00 94.62 252 PHE A C 1
ATOM 1963 O O . PHE A 1 252 ? 20.405 3.458 -12.094 1.00 94.62 252 PHE A O 1
ATOM 1970 N N . CYS A 1 253 ? 20.936 5.193 -13.433 1.00 94.44 253 CYS A N 1
ATOM 1971 C CA . CYS A 1 253 ? 19.877 6.101 -13.020 1.00 94.44 253 CYS A CA 1
ATOM 1972 C C . CYS A 1 253 ? 18.848 6.247 -14.143 1.00 94.44 253 CYS A C 1
ATOM 1974 O O . CYS A 1 253 ? 19.203 6.381 -15.322 1.00 94.44 253 CYS A O 1
ATOM 1976 N N . PHE A 1 254 ? 17.570 6.264 -13.782 1.00 94.00 254 PHE A N 1
ATOM 1977 C CA . PHE A 1 254 ? 16.484 6.357 -14.748 1.00 94.00 254 PHE A CA 1
ATOM 1978 C C . PHE A 1 254 ? 15.279 7.146 -14.227 1.00 94.00 254 PHE A C 1
ATOM 1980 O O . PHE A 1 254 ? 15.099 7.335 -13.024 1.00 94.00 254 PHE A O 1
ATOM 1987 N N . GLY A 1 255 ? 14.454 7.637 -15.153 1.00 93.12 255 GLY A N 1
ATOM 1988 C CA . GLY A 1 255 ? 13.145 8.209 -14.852 1.00 93.12 255 GLY A CA 1
ATOM 1989 C C . GLY A 1 255 ? 12.153 7.112 -14.468 1.00 93.12 255 GLY A C 1
ATOM 1990 O O . GLY A 1 255 ? 11.612 6.423 -15.341 1.00 93.12 255 GLY A O 1
ATOM 1991 N N . PHE A 1 256 ? 11.909 6.964 -13.170 1.00 92.38 256 PHE A N 1
ATOM 1992 C CA . PHE A 1 256 ? 10.907 6.061 -12.620 1.00 92.38 256 PHE A CA 1
ATOM 1993 C C . PHE A 1 256 ? 9.557 6.764 -12.544 1.00 92.38 256 PHE A C 1
ATOM 1995 O O . PHE A 1 256 ? 9.454 7.857 -11.999 1.00 92.38 256 PHE A O 1
ATOM 2002 N N . GLY A 1 257 ? 8.510 6.165 -13.098 1.00 91.94 257 GLY A N 1
ATOM 2003 C CA . GLY A 1 257 ? 7.198 6.800 -13.085 1.00 91.94 257 GLY A CA 1
ATOM 2004 C C . GLY A 1 257 ? 6.246 6.269 -14.137 1.00 91.94 257 GLY A C 1
ATOM 2005 O O . GLY A 1 257 ? 6.625 5.518 -15.047 1.00 91.94 257 GLY A O 1
ATOM 2006 N N . VAL A 1 258 ? 4.999 6.700 -13.997 1.00 94.62 258 VAL A N 1
ATOM 2007 C CA . VAL A 1 258 ? 3.830 6.214 -14.725 1.00 94.62 258 VAL A CA 1
ATOM 2008 C C . VAL A 1 258 ? 2.899 7.368 -15.070 1.00 94.62 258 VAL A C 1
ATOM 2010 O O . VAL A 1 258 ? 2.962 8.457 -14.503 1.00 94.62 258 VAL A O 1
ATOM 2013 N N . MET A 1 259 ? 2.013 7.109 -16.016 1.00 95.94 259 MET A N 1
ATOM 2014 C CA . MET A 1 259 ? 0.849 7.937 -16.269 1.00 95.94 259 MET A CA 1
ATOM 2015 C C . MET A 1 259 ? -0.345 7.326 -15.537 1.00 95.94 259 MET A C 1
ATOM 2017 O O . MET A 1 259 ? -0.525 6.110 -15.582 1.00 95.94 259 MET A O 1
ATOM 2021 N N . MET A 1 260 ? -1.155 8.149 -14.877 1.00 95.62 260 MET A N 1
ATOM 2022 C CA . MET A 1 260 ? -2.315 7.731 -14.086 1.00 95.62 260 MET A CA 1
ATOM 2023 C C . MET A 1 260 ? -3.574 8.469 -14.536 1.00 95.62 260 MET A C 1
ATOM 2025 O O . MET A 1 260 ? -3.555 9.691 -14.699 1.00 95.62 260 MET A O 1
ATOM 2029 N N . ARG A 1 261 ? -4.674 7.736 -14.717 1.00 95.81 261 ARG A N 1
ATOM 2030 C CA . ARG A 1 261 ? -6.000 8.304 -14.968 1.00 95.81 261 ARG A CA 1
ATOM 2031 C C . ARG A 1 261 ? -6.801 8.327 -13.675 1.00 95.81 261 ARG A C 1
ATOM 2033 O O . ARG A 1 261 ? -6.816 7.348 -12.930 1.00 95.81 261 ARG A O 1
ATOM 2040 N N . PHE A 1 262 ? -7.501 9.434 -13.474 1.00 91.94 262 PHE A N 1
ATOM 2041 C CA . PHE A 1 262 ? -8.519 9.593 -12.447 1.00 91.94 262 PHE A CA 1
ATOM 2042 C C . PHE A 1 262 ? -9.790 10.094 -13.133 1.00 91.94 262 PHE A C 1
ATOM 2044 O O . PHE A 1 262 ? -9.759 11.125 -13.806 1.00 91.94 262 PHE A O 1
ATOM 2051 N N . ASP A 1 263 ? -10.889 9.362 -12.992 1.00 89.81 263 ASP A N 1
ATOM 2052 C CA . ASP A 1 263 ? -12.184 9.703 -13.582 1.00 89.81 263 ASP A CA 1
ATOM 2053 C C . ASP A 1 263 ? -12.753 10.984 -12.941 1.00 89.81 263 ASP A C 1
ATOM 2055 O O . ASP A 1 263 ? -13.413 11.781 -13.613 1.00 89.81 263 ASP A O 1
ATOM 2059 N N . ASP A 1 264 ? -12.446 11.209 -11.658 1.00 87.50 264 ASP A N 1
ATOM 2060 C CA . ASP A 1 264 ? -12.598 12.498 -10.984 1.00 87.50 264 ASP A CA 1
ATOM 2061 C C . ASP A 1 264 ? -11.216 13.143 -10.734 1.00 87.50 264 ASP A C 1
ATOM 2063 O O . ASP A 1 264 ? -10.485 12.720 -9.826 1.00 87.50 264 ASP A O 1
ATOM 2067 N N . PRO A 1 265 ? -10.835 14.181 -11.505 1.00 83.69 265 PRO A N 1
ATOM 2068 C CA . PRO A 1 265 ? -9.555 14.865 -11.337 1.00 83.69 265 PRO A CA 1
ATOM 2069 C C . PRO A 1 265 ? -9.470 15.658 -10.023 1.00 83.69 265 PRO A C 1
ATOM 2071 O O . PRO A 1 265 ? -8.378 16.016 -9.599 1.00 83.69 265 PRO A O 1
ATOM 2074 N N . GLU A 1 266 ? -10.584 15.916 -9.337 1.00 83.69 266 GLU A N 1
ATOM 2075 C CA . GLU A 1 266 ? -10.595 16.563 -8.019 1.00 83.69 266 GLU A CA 1
ATOM 2076 C C . GLU A 1 266 ? -10.666 15.543 -6.868 1.00 83.69 266 GLU A C 1
ATOM 2078 O O . GLU A 1 266 ? -10.834 15.914 -5.704 1.00 83.69 266 GLU A O 1
ATOM 2083 N N . SER A 1 267 ? -10.511 14.250 -7.170 1.00 81.00 267 SER A N 1
ATOM 2084 C CA . SER A 1 267 ? -10.572 13.188 -6.170 1.00 81.00 267 SER A CA 1
ATOM 2085 C C . SER A 1 267 ? -9.425 13.263 -5.161 1.00 81.00 267 SER A C 1
ATOM 2087 O O . SER A 1 267 ? -8.272 13.573 -5.476 1.00 81.00 267 SER A O 1
ATOM 2089 N N . SER A 1 268 ? -9.714 12.863 -3.921 1.00 77.00 268 SER A N 1
ATOM 2090 C CA . SER A 1 268 ? -8.696 12.697 -2.877 1.00 77.00 268 SER A CA 1
ATOM 2091 C C . SER A 1 268 ? -7.633 11.656 -3.231 1.00 77.00 268 SER A C 1
ATOM 2093 O O . SER A 1 268 ? -6.543 11.708 -2.665 1.00 77.00 268 SER A O 1
ATOM 2095 N N . GLN A 1 269 ? -7.948 10.723 -4.140 1.00 84.25 269 GLN A N 1
ATOM 2096 C CA . GLN A 1 269 ? -7.018 9.707 -4.634 1.00 84.25 269 GLN A CA 1
ATOM 2097 C C . GLN A 1 269 ? -5.899 10.343 -5.448 1.00 84.25 269 GLN A C 1
ATOM 2099 O O . GLN A 1 269 ? -4.725 10.085 -5.188 1.00 84.25 269 GLN A O 1
ATOM 2104 N N . ARG A 1 270 ? -6.257 11.251 -6.364 1.00 86.94 270 ARG A N 1
ATOM 2105 C CA . ARG A 1 270 ? -5.292 12.042 -7.124 1.00 86.94 270 ARG A CA 1
ATOM 2106 C C . ARG A 1 270 ? -4.358 12.817 -6.197 1.00 86.94 270 ARG A C 1
ATOM 2108 O O . ARG A 1 270 ? -3.141 12.755 -6.342 1.00 86.94 270 ARG A O 1
ATOM 2115 N N . TYR A 1 271 ? -4.929 13.508 -5.210 1.00 84.50 271 TYR A N 1
ATOM 2116 C CA . TYR A 1 271 ? -4.171 14.351 -4.286 1.00 84.50 271 TYR A CA 1
ATOM 2117 C C . TYR A 1 271 ? -3.124 13.593 -3.451 1.00 84.50 271 TYR A C 1
ATOM 2119 O O . TYR A 1 271 ? -2.178 14.225 -2.984 1.00 84.50 271 TYR A O 1
ATOM 2127 N N . GLN A 1 272 ? -3.229 12.262 -3.305 1.00 83.75 272 GLN A N 1
ATOM 2128 C CA . GLN A 1 272 ? -2.178 11.455 -2.663 1.00 83.75 272 GLN A CA 1
ATOM 2129 C C . GLN A 1 272 ? -0.837 11.522 -3.413 1.00 83.75 272 GLN A C 1
ATOM 2131 O O . GLN A 1 272 ? 0.215 11.357 -2.803 1.00 83.75 272 GLN A O 1
ATOM 2136 N N . TRP A 1 273 ? -0.863 11.789 -4.720 1.00 87.12 273 TRP A N 1
ATOM 2137 C CA . TRP A 1 273 ? 0.315 11.768 -5.593 1.00 87.12 273 TRP A CA 1
ATOM 2138 C C . TRP A 1 273 ? 0.943 13.148 -5.825 1.00 87.12 273 TRP A C 1
ATOM 2140 O O . TRP A 1 273 ? 1.993 13.250 -6.459 1.00 87.12 273 TRP A O 1
ATOM 2150 N N . GLU A 1 274 ? 0.328 14.216 -5.308 1.00 82.06 274 GLU A N 1
ATOM 2151 C CA . GLU A 1 274 ? 0.834 15.590 -5.446 1.00 82.06 274 GLU A CA 1
ATOM 2152 C C . GLU A 1 274 ? 2.025 15.885 -4.522 1.00 82.06 274 GLU A C 1
ATOM 2154 O O . GLU A 1 274 ? 2.818 16.792 -4.782 1.00 82.06 274 GLU A O 1
ATOM 2159 N N . ALA A 1 275 ? 2.175 15.130 -3.431 1.00 68.88 275 ALA A N 1
ATOM 2160 C CA . ALA A 1 275 ? 3.302 15.290 -2.523 1.00 68.88 275 ALA A CA 1
ATOM 2161 C C . ALA A 1 275 ? 4.613 14.790 -3.167 1.00 68.88 275 ALA A C 1
ATOM 2163 O O . ALA A 1 275 ? 4.672 13.708 -3.748 1.00 68.88 275 ALA A O 1
ATOM 2164 N N . GLY A 1 276 ? 5.694 15.569 -3.040 1.00 66.62 276 GLY A N 1
ATOM 2165 C CA . GLY A 1 276 ? 7.019 15.209 -3.560 1.00 66.62 276 GLY A CA 1
ATOM 2166 C C . GLY A 1 276 ? 7.251 15.683 -4.996 1.00 66.62 276 GLY A C 1
ATOM 2167 O O . GLY A 1 276 ? 7.447 16.876 -5.220 1.00 66.62 276 GLY A O 1
ATOM 2168 N N . SER A 1 277 ? 7.274 14.753 -5.957 1.00 67.25 277 SER A N 1
ATOM 2169 C CA . SER A 1 277 ? 7.536 15.043 -7.379 1.00 67.25 277 SER A CA 1
ATOM 2170 C C . SER A 1 277 ? 6.464 15.896 -8.063 1.00 67.25 277 SER A C 1
ATOM 2172 O O . SER A 1 277 ? 6.739 16.492 -9.107 1.00 67.25 277 SER A O 1
ATOM 2174 N N . GLY A 1 278 ? 5.266 15.951 -7.474 1.00 78.25 278 GLY A N 1
ATOM 2175 C CA . GLY A 1 278 ? 4.080 16.553 -8.070 1.00 78.25 278 GLY A CA 1
ATOM 2176 C C . GLY A 1 278 ? 3.531 15.725 -9.227 1.00 78.25 278 GLY A C 1
ATOM 2177 O O . GLY A 1 278 ? 4.207 14.848 -9.778 1.00 78.25 278 GLY A O 1
ATOM 2178 N N . MET A 1 279 ? 2.294 16.020 -9.614 1.00 88.44 279 MET A N 1
ATOM 2179 C CA . MET A 1 279 ? 1.751 15.502 -10.859 1.00 88.44 279 MET A CA 1
ATOM 2180 C C . MET A 1 279 ? 1.775 16.554 -11.962 1.00 88.44 279 MET A C 1
ATOM 2182 O O . MET A 1 279 ? 1.566 17.745 -11.741 1.00 88.44 279 MET A O 1
ATOM 2186 N N . ILE A 1 280 ? 2.022 16.099 -13.185 1.00 89.38 280 ILE A N 1
ATOM 2187 C CA . ILE A 1 280 ? 1.937 16.924 -14.385 1.00 89.38 280 ILE A CA 1
ATOM 2188 C C . ILE A 1 280 ? 0.552 16.732 -14.999 1.00 89.38 280 ILE A C 1
ATOM 2190 O O . ILE A 1 280 ? 0.121 15.601 -15.229 1.00 89.38 280 ILE A O 1
ATOM 2194 N N . GLU A 1 281 ? -0.106 17.857 -15.276 1.00 90.62 281 GLU A N 1
ATOM 2195 C CA . GLU A 1 281 ? -1.446 17.921 -15.863 1.00 90.62 281 GLU A CA 1
ATOM 2196 C C . GLU A 1 281 ? -1.543 17.185 -17.214 1.00 90.62 281 GLU A C 1
ATOM 2198 O O . GLU A 1 281 ? -0.573 17.187 -17.987 1.00 90.62 281 GLU A O 1
ATOM 2203 N N . PRO A 1 282 ? -2.715 16.610 -17.544 1.00 91.62 282 PRO A N 1
ATOM 2204 C CA . PRO A 1 282 ? -2.937 15.949 -18.819 1.00 91.62 282 PRO A CA 1
ATOM 2205 C C . PRO A 1 282 ? -2.714 16.893 -20.005 1.00 91.62 282 PRO A C 1
ATOM 2207 O O . PRO A 1 282 ? -3.075 18.072 -19.982 1.00 91.62 282 PRO A O 1
ATOM 2210 N N . THR A 1 283 ? -2.136 16.367 -21.083 1.00 89.56 283 THR A N 1
ATOM 2211 C CA . THR A 1 283 ? -1.807 17.159 -22.282 1.00 89.56 283 THR A CA 1
ATOM 2212 C C . THR A 1 283 ? -3.019 17.417 -23.179 1.00 89.56 283 THR A C 1
ATOM 2214 O O . THR A 1 283 ? -3.001 18.341 -23.990 1.00 89.56 283 THR A O 1
ATOM 2217 N N . GLY A 1 284 ? -4.058 16.586 -23.072 1.00 89.94 284 GLY A N 1
ATOM 2218 C CA . GLY A 1 284 ? -5.194 16.522 -23.991 1.00 89.94 284 GLY A CA 1
ATOM 2219 C C . GLY A 1 284 ? -4.891 15.835 -25.329 1.00 89.94 284 GLY A C 1
ATOM 2220 O O . GLY A 1 284 ? -5.756 15.812 -26.206 1.00 89.94 284 GLY A O 1
ATOM 2221 N N . GLU A 1 285 ? -3.687 15.282 -25.517 1.00 88.25 285 GLU A N 1
ATOM 2222 C CA . GLU A 1 285 ? -3.215 14.757 -26.804 1.00 88.25 285 GLU A CA 1
ATOM 2223 C C . GLU A 1 285 ? -2.710 13.308 -26.715 1.00 88.25 285 GLU A C 1
ATOM 2225 O O . GLU A 1 285 ? -1.957 12.944 -25.814 1.00 88.25 285 GLU A O 1
ATOM 2230 N N . GLY A 1 286 ? -3.052 12.490 -27.717 1.00 89.94 286 GLY A N 1
ATOM 2231 C CA . GLY A 1 286 ? -2.587 11.102 -27.828 1.00 89.94 286 GLY A CA 1
ATOM 2232 C C . GLY A 1 286 ? -3.404 10.094 -27.012 1.00 89.94 286 GLY A C 1
ATOM 2233 O O . GLY A 1 286 ? -4.450 10.422 -26.464 1.00 89.94 286 GLY A O 1
ATOM 2234 N N . GLU A 1 287 ? -2.933 8.844 -26.974 1.00 93.12 287 GLU A N 1
ATOM 2235 C CA . GLU A 1 287 ? -3.603 7.720 -26.289 1.00 93.12 287 GLU A CA 1
ATOM 2236 C C . GLU A 1 287 ? -3.726 7.923 -24.770 1.00 93.12 287 GLU A C 1
ATOM 2238 O O . GLU A 1 287 ? -4.699 7.470 -24.183 1.00 93.12 287 GLU A O 1
ATOM 2243 N N . TYR A 1 288 ? -2.783 8.652 -24.166 1.00 93.69 288 TYR A N 1
ATOM 2244 C CA . TYR A 1 288 ? -2.738 8.963 -22.730 1.00 93.69 288 TY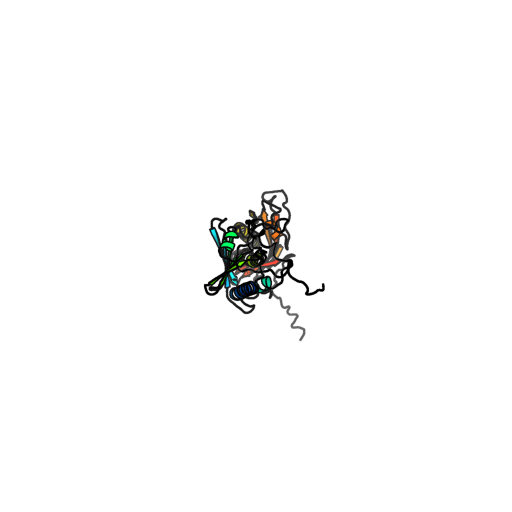R A CA 1
ATOM 2245 C C . TYR A 1 288 ? -2.962 10.460 -22.458 1.00 93.69 288 TYR A C 1
ATOM 2247 O O . TYR A 1 288 ? -2.464 11.004 -21.476 1.00 93.69 288 TYR A O 1
ATOM 2255 N N . GLY A 1 289 ? -3.661 11.156 -23.361 1.00 92.00 289 GLY A N 1
ATOM 2256 C CA . GLY A 1 289 ? -3.851 12.607 -23.286 1.00 92.00 289 GLY A CA 1
ATOM 2257 C C . GLY A 1 289 ? -4.681 13.076 -22.088 1.00 92.00 289 GLY A C 1
ATOM 2258 O O . GLY A 1 289 ? -4.586 14.238 -21.710 1.00 92.00 289 GLY A O 1
ATOM 2259 N N . ASP A 1 290 ? -5.477 12.194 -21.489 1.00 93.50 290 ASP A N 1
ATOM 2260 C CA . ASP A 1 290 ? -6.280 12.415 -20.282 1.00 93.50 290 ASP A CA 1
ATOM 2261 C C . ASP A 1 290 ? -5.604 11.911 -18.992 1.00 93.50 290 ASP A C 1
ATOM 2263 O O . ASP A 1 290 ? -6.203 11.980 -17.921 1.00 93.50 290 ASP A O 1
ATOM 2267 N N . TYR A 1 291 ? -4.357 11.435 -19.068 1.00 96.25 291 TYR A N 1
ATOM 2268 C CA . TYR A 1 291 ? -3.618 10.934 -17.912 1.00 96.25 291 TYR A CA 1
ATOM 2269 C C . TYR A 1 291 ? -2.728 12.022 -17.324 1.00 96.25 291 TYR A C 1
ATOM 2271 O O . TYR A 1 291 ? -2.059 12.768 -18.041 1.00 96.25 291 TYR A O 1
ATOM 2279 N N . PHE A 1 292 ? -2.642 12.037 -16.001 1.00 94.44 292 PHE A N 1
ATOM 2280 C CA . PHE A 1 292 ? -1.624 12.779 -15.277 1.00 94.44 292 PHE A CA 1
ATOM 2281 C C . PHE A 1 292 ? -0.302 12.019 -15.337 1.00 94.44 292 PHE A C 1
ATOM 2283 O O . PHE A 1 292 ? -0.279 10.794 -15.220 1.00 94.44 292 PHE A O 1
ATOM 2290 N N . SER A 1 293 ? 0.814 12.725 -15.490 1.00 92.94 293 SER A N 1
ATOM 2291 C CA . SER A 1 293 ? 2.140 12.104 -15.415 1.00 92.94 293 SER A CA 1
ATOM 2292 C C . SER A 1 293 ? 2.726 12.286 -14.021 1.00 92.94 293 SER A C 1
ATOM 2294 O O . SER A 1 293 ? 2.836 13.409 -13.537 1.00 92.94 293 SER A O 1
ATOM 2296 N N . TRP A 1 294 ? 3.174 11.191 -13.415 1.00 93.00 294 TRP A N 1
ATOM 2297 C CA . TRP A 1 294 ? 3.878 11.183 -12.136 1.00 93.00 294 TRP A CA 1
ATOM 2298 C C . TRP A 1 294 ? 5.210 10.446 -12.285 1.00 93.00 294 TRP A C 1
ATOM 2300 O O . TRP A 1 294 ? 5.297 9.417 -12.960 1.00 93.00 294 TRP A O 1
ATOM 2310 N N . GLY A 1 295 ? 6.267 10.955 -11.657 1.00 90.06 295 GLY A N 1
ATOM 2311 C CA . GLY A 1 295 ? 7.554 10.269 -11.668 1.00 90.06 295 GLY A CA 1
ATOM 2312 C C . GLY A 1 295 ? 8.643 10.952 -10.857 1.00 90.06 295 GLY A C 1
ATOM 2313 O O . GLY A 1 295 ? 8.518 12.092 -10.428 1.00 90.06 295 GLY A O 1
ATOM 2314 N N . MET A 1 296 ? 9.737 10.238 -10.651 1.00 89.56 296 MET A N 1
ATOM 2315 C CA . MET A 1 296 ? 10.927 10.646 -9.917 1.00 89.56 296 MET A CA 1
ATOM 2316 C C . MET A 1 296 ? 12.177 10.041 -10.566 1.00 89.56 296 MET A C 1
ATOM 2318 O O . MET A 1 296 ? 12.087 9.248 -11.503 1.00 89.56 296 MET A O 1
ATOM 2322 N N . ALA A 1 297 ? 13.362 10.420 -10.098 1.00 90.06 297 ALA A N 1
ATOM 2323 C CA . ALA A 1 297 ? 14.572 9.693 -10.468 1.00 90.06 297 ALA A CA 1
ATOM 2324 C C . ALA A 1 297 ? 14.699 8.440 -9.596 1.00 90.06 297 ALA A C 1
ATOM 2326 O O . ALA A 1 297 ? 14.311 8.468 -8.431 1.00 90.06 297 ALA A O 1
ATOM 2327 N N . ALA A 1 298 ? 15.266 7.368 -10.132 1.00 91.38 298 ALA A N 1
ATOM 2328 C CA . ALA A 1 298 ? 15.581 6.170 -9.370 1.00 91.38 298 ALA A CA 1
ATOM 2329 C C . ALA A 1 298 ? 16.925 5.584 -9.794 1.00 91.38 298 ALA A C 1
ATOM 2331 O O . ALA A 1 298 ? 17.354 5.774 -10.935 1.00 91.38 298 ALA A O 1
ATOM 2332 N N . ASP A 1 299 ? 17.547 4.852 -8.874 1.00 91.38 299 ASP A N 1
ATOM 2333 C CA . ASP A 1 299 ? 18.772 4.098 -9.117 1.00 91.38 299 ASP A CA 1
ATOM 2334 C C . ASP A 1 299 ? 18.454 2.605 -9.180 1.00 91.38 299 ASP A C 1
ATOM 2336 O O . ASP A 1 299 ? 17.674 2.093 -8.377 1.00 91.38 299 ASP A O 1
ATOM 2340 N N . ALA A 1 300 ? 19.076 1.896 -10.115 1.00 93.06 300 ALA A N 1
ATOM 2341 C CA . ALA A 1 300 ? 18.971 0.452 -10.242 1.00 93.06 300 ALA A CA 1
ATOM 2342 C C . ALA A 1 300 ? 20.331 -0.210 -10.022 1.00 93.06 300 ALA A C 1
ATOM 2344 O O . ALA A 1 300 ? 21.330 0.161 -10.647 1.00 93.06 300 ALA A O 1
ATOM 2345 N N . CYS A 1 301 ? 20.343 -1.231 -9.168 1.00 92.25 301 CYS A N 1
ATOM 2346 C CA . CYS A 1 301 ? 21.527 -2.003 -8.801 1.00 92.25 301 CYS A CA 1
ATOM 2347 C C . CYS A 1 301 ? 21.243 -3.503 -8.903 1.00 92.25 301 CYS A C 1
ATOM 2349 O O . CYS A 1 301 ? 20.097 -3.928 -9.059 1.00 92.25 301 CYS A O 1
ATOM 2351 N N . ARG A 1 302 ? 22.302 -4.312 -8.809 1.00 91.06 302 ARG A N 1
ATOM 2352 C CA . ARG A 1 302 ? 22.178 -5.769 -8.704 1.00 91.06 302 ARG A CA 1
ATOM 2353 C C . ARG A 1 302 ? 22.107 -6.221 -7.252 1.00 91.06 302 ARG A C 1
ATOM 2355 O O . ARG A 1 302 ? 22.912 -5.770 -6.438 1.00 91.06 302 ARG A O 1
ATOM 2362 N N . ASP A 1 303 ? 21.170 -7.113 -6.954 1.00 89.94 303 ASP A N 1
ATOM 2363 C CA . ASP A 1 303 ? 21.084 -7.819 -5.676 1.00 89.94 303 ASP A CA 1
ATOM 2364 C C . ASP A 1 303 ? 22.151 -8.932 -5.579 1.00 89.94 303 ASP A C 1
ATOM 2366 O O . ASP A 1 303 ? 22.925 -9.177 -6.513 1.00 89.94 303 ASP A O 1
ATOM 2370 N N . GLU A 1 304 ? 22.200 -9.639 -4.446 1.00 88.81 304 GLU A N 1
ATOM 2371 C CA . GLU A 1 304 ? 23.130 -10.761 -4.242 1.00 88.81 304 GLU A CA 1
ATOM 2372 C C . GLU A 1 304 ? 22.901 -11.932 -5.217 1.00 88.81 304 GLU A C 1
ATOM 2374 O O . GLU A 1 304 ? 23.835 -12.674 -5.531 1.00 88.81 304 GLU A O 1
ATOM 2379 N N . ALA A 1 305 ? 21.673 -12.099 -5.719 1.00 90.44 305 ALA A N 1
ATOM 2380 C CA . ALA A 1 305 ? 21.318 -13.102 -6.720 1.00 90.44 305 ALA A CA 1
ATOM 2381 C C . ALA A 1 305 ? 21.665 -12.658 -8.157 1.00 90.44 305 ALA A C 1
ATOM 2383 O O . ALA A 1 305 ? 21.585 -13.459 -9.094 1.00 90.44 305 ALA A O 1
ATOM 2384 N N . GLY A 1 306 ? 22.091 -11.406 -8.333 1.00 90.56 306 GLY A N 1
ATOM 2385 C CA . GLY A 1 306 ? 22.432 -10.786 -9.603 1.00 90.56 306 GLY A CA 1
ATOM 2386 C C . GLY A 1 306 ? 21.243 -10.209 -10.372 1.00 90.56 306 GLY A C 1
ATOM 2387 O O . GLY A 1 306 ? 21.455 -9.775 -11.506 1.00 90.56 306 GLY A O 1
ATOM 2388 N N . ASN A 1 307 ? 20.032 -10.200 -9.806 1.00 93.62 307 ASN A N 1
ATOM 2389 C CA . ASN A 1 307 ? 18.863 -9.550 -10.401 1.00 93.62 307 ASN A CA 1
ATOM 2390 C C . ASN A 1 307 ? 18.914 -8.045 -10.189 1.00 93.62 307 ASN A C 1
ATOM 2392 O O . ASN A 1 307 ? 19.541 -7.554 -9.255 1.00 93.62 307 ASN A O 1
ATOM 2396 N N . TRP A 1 308 ? 18.228 -7.316 -11.056 1.00 94.81 308 TRP A N 1
ATOM 2397 C CA . TRP A 1 308 ? 18.070 -5.881 -10.917 1.00 94.81 308 TRP A CA 1
ATOM 2398 C C . TRP A 1 308 ? 16.937 -5.563 -9.949 1.00 94.81 308 TRP A C 1
ATOM 2400 O O . TRP A 1 308 ? 15.864 -6.163 -10.034 1.00 94.81 308 TRP A O 1
ATOM 2410 N N . TYR A 1 309 ? 17.172 -4.581 -9.086 1.00 92.88 309 TYR A N 1
ATOM 2411 C CA . TYR A 1 309 ? 16.175 -3.984 -8.201 1.00 92.88 309 TYR A CA 1
ATOM 2412 C C . TYR A 1 309 ? 16.356 -2.462 -8.161 1.00 92.88 309 TYR A C 1
ATOM 2414 O O . TYR A 1 309 ? 17.416 -1.945 -8.540 1.00 92.88 309 TYR A O 1
ATOM 2422 N N . VAL A 1 310 ? 15.324 -1.751 -7.710 1.00 91.56 310 VAL A N 1
ATOM 2423 C CA . VAL A 1 310 ? 15.385 -0.306 -7.467 1.00 91.56 310 VAL A CA 1
ATOM 2424 C C . VAL A 1 310 ? 16.041 -0.065 -6.107 1.00 91.56 310 VAL A C 1
ATOM 2426 O O . VAL A 1 310 ? 15.490 -0.434 -5.080 1.00 91.56 310 VAL A O 1
ATOM 2429 N N . ALA A 1 311 ? 17.224 0.547 -6.094 1.00 88.06 311 ALA A N 1
ATOM 2430 C CA . ALA A 1 311 ? 18.008 0.776 -4.878 1.00 88.06 311 ALA A CA 1
ATOM 2431 C C . ALA A 1 311 ? 17.605 2.046 -4.115 1.00 88.06 311 ALA A C 1
ATOM 2433 O O . ALA A 1 311 ? 17.960 2.212 -2.950 1.00 88.06 311 ALA A O 1
ATOM 2434 N N . GLY A 1 312 ? 16.898 2.963 -4.772 1.00 85.81 312 GLY A N 1
ATOM 2435 C CA . GLY A 1 312 ? 16.439 4.203 -4.163 1.00 85.81 312 GLY A CA 1
ATOM 2436 C C . GLY A 1 312 ? 15.758 5.124 -5.164 1.00 85.81 312 GLY A C 1
ATOM 2437 O O . GLY A 1 312 ? 15.916 4.977 -6.378 1.00 85.81 312 GLY A O 1
ATOM 2438 N N . THR A 1 313 ? 15.001 6.087 -4.639 1.00 86.56 313 THR A N 1
ATOM 2439 C CA . THR A 1 313 ? 14.242 7.068 -5.423 1.00 86.56 313 THR A CA 1
ATOM 2440 C C . THR A 1 313 ? 14.508 8.498 -4.951 1.00 86.56 313 THR A C 1
ATOM 2442 O O . THR A 1 313 ? 14.643 8.735 -3.752 1.00 86.56 313 THR A O 1
ATOM 2445 N N . TRP A 1 314 ? 14.530 9.467 -5.873 1.00 82.06 314 TRP A N 1
ATOM 2446 C CA . TRP A 1 314 ? 15.021 10.827 -5.630 1.00 82.06 314 TRP A CA 1
ATOM 2447 C C . TRP A 1 314 ? 14.185 11.914 -6.317 1.00 82.06 314 TRP A C 1
ATOM 2449 O O . TRP A 1 314 ? 13.930 11.877 -7.525 1.00 82.06 314 TRP A O 1
ATOM 2459 N N . THR A 1 315 ? 13.863 12.970 -5.570 1.00 72.81 315 THR A N 1
ATOM 2460 C CA . THR A 1 315 ? 13.232 14.201 -6.071 1.00 72.81 315 THR A CA 1
ATOM 2461 C C . THR A 1 315 ? 14.310 15.217 -6.481 1.00 72.81 315 THR A C 1
ATOM 2463 O O . THR A 1 315 ? 14.578 16.178 -5.763 1.00 72.81 315 THR A O 1
ATOM 2466 N N . GLY A 1 316 ? 15.009 14.979 -7.596 1.00 63.75 316 GLY A N 1
ATOM 2467 C CA . GLY A 1 316 ? 16.069 15.891 -8.075 1.00 63.75 316 GLY A CA 1
ATOM 2468 C C . GLY A 1 316 ? 17.226 15.254 -8.849 1.00 63.75 316 GLY A C 1
ATOM 2469 O O . GLY A 1 316 ? 18.128 15.976 -9.270 1.00 63.75 316 GLY A O 1
ATOM 2470 N N . GLY A 1 317 ? 17.186 13.935 -9.057 1.00 63.16 317 GLY A N 1
ATOM 2471 C CA . GLY A 1 317 ? 18.238 13.166 -9.726 1.00 63.16 317 GLY A CA 1
ATOM 2472 C C . GLY A 1 317 ? 18.987 12.260 -8.750 1.00 63.16 317 GLY A C 1
ATOM 2473 O O . GLY A 1 317 ? 19.319 12.684 -7.645 1.00 63.16 317 GLY A O 1
ATOM 2474 N N . GLY A 1 318 ? 19.216 11.014 -9.164 1.00 65.75 318 GLY A N 1
ATOM 2475 C CA . GLY A 1 318 ? 20.137 10.084 -8.508 1.00 65.75 318 GLY A CA 1
ATOM 2476 C C . GLY A 1 318 ? 21.562 10.254 -9.035 1.00 65.75 318 GLY A C 1
ATOM 2477 O O . GLY A 1 318 ? 21.819 11.100 -9.898 1.00 65.75 318 GLY A O 1
ATOM 2478 N N . GLY A 1 319 ? 22.496 9.464 -8.516 1.00 69.56 319 GLY A N 1
ATOM 2479 C CA . GLY A 1 319 ? 23.880 9.466 -8.981 1.00 69.56 319 GLY A CA 1
ATOM 2480 C C . GLY A 1 319 ? 24.419 8.051 -9.093 1.00 69.56 319 GLY A C 1
ATOM 2481 O O . GLY A 1 319 ? 24.213 7.241 -8.192 1.00 69.56 319 GLY A O 1
ATOM 2482 N N . ILE A 1 320 ? 25.154 7.767 -10.171 1.00 78.31 320 ILE A N 1
ATOM 2483 C CA . ILE A 1 320 ? 25.786 6.458 -10.344 1.00 78.31 320 ILE A CA 1
ATOM 2484 C C . ILE A 1 320 ? 26.858 6.213 -9.285 1.00 78.31 320 ILE A C 1
ATOM 2486 O O . ILE A 1 320 ? 27.636 7.099 -8.910 1.00 78.31 320 ILE A O 1
ATOM 2490 N N . TRP A 1 321 ? 26.933 4.974 -8.819 1.00 76.25 321 TRP A N 1
ATOM 2491 C CA . TRP A 1 321 ? 27.939 4.556 -7.855 1.00 76.25 321 TRP A CA 1
ATOM 2492 C C . TRP A 1 321 ? 29.169 4.085 -8.618 1.00 76.25 321 TRP A C 1
ATOM 2494 O O . TRP A 1 321 ? 29.149 3.063 -9.307 1.00 76.25 321 TRP A O 1
ATOM 2504 N N . LEU A 1 322 ? 30.254 4.848 -8.512 1.00 76.81 322 LEU A N 1
ATOM 2505 C CA . LEU A 1 322 ? 31.543 4.455 -9.066 1.00 76.81 322 LEU A CA 1
ATOM 2506 C C . LEU A 1 322 ? 32.319 3.644 -8.024 1.00 76.81 322 LEU A C 1
ATOM 2508 O O . LEU A 1 322 ? 32.319 4.016 -6.846 1.00 76.81 322 LEU A O 1
ATOM 2512 N N . PRO A 1 323 ? 33.035 2.577 -8.423 1.00 70.75 323 PRO A N 1
ATOM 2513 C CA . PRO A 1 323 ? 33.941 1.904 -7.507 1.00 70.75 323 PRO A CA 1
ATOM 2514 C C . PRO A 1 323 ? 34.953 2.914 -6.964 1.00 70.75 323 PRO A C 1
ATOM 2516 O O . PRO A 1 323 ? 35.467 3.756 -7.706 1.00 70.75 323 PRO A O 1
ATOM 2519 N N . TYR A 1 324 ? 35.247 2.830 -5.665 1.00 62.44 324 TYR A N 1
ATOM 2520 C CA . TYR A 1 324 ? 36.255 3.677 -5.037 1.00 62.44 324 TYR A CA 1
ATOM 2521 C C . TYR A 1 324 ? 37.619 3.389 -5.670 1.00 62.44 324 TYR A C 1
ATOM 2523 O O . TYR A 1 324 ? 38.318 2.444 -5.299 1.00 62.44 324 TYR A O 1
ATOM 2531 N N . ILE A 1 325 ? 38.018 4.212 -6.638 1.00 57.88 325 ILE A N 1
ATOM 2532 C CA . ILE A 1 325 ? 39.389 4.228 -7.131 1.00 57.88 325 ILE A CA 1
ATOM 2533 C C . ILE A 1 325 ? 40.181 5.007 -6.091 1.00 57.88 325 ILE A C 1
ATOM 2535 O O . ILE A 1 325 ? 40.386 6.214 -6.215 1.00 57.88 325 ILE A O 1
ATOM 2539 N N . GLY A 1 326 ? 40.600 4.307 -5.035 1.00 45.62 326 GLY A N 1
ATOM 2540 C CA . GLY A 1 326 ? 41.627 4.798 -4.131 1.00 45.62 326 GLY A CA 1
ATOM 2541 C C . GLY A 1 326 ? 42.832 5.157 -4.980 1.00 45.62 326 GLY A C 1
ATOM 2542 O O . GLY A 1 326 ? 43.535 4.283 -5.490 1.00 45.62 326 GLY A O 1
ATOM 2543 N N . SER A 1 327 ? 43.011 6.448 -5.235 1.00 44.66 327 SER A N 1
ATOM 2544 C CA . SER A 1 327 ? 44.132 6.896 -6.031 1.00 44.66 327 SER A CA 1
ATOM 2545 C C . SER A 1 327 ? 45.398 6.470 -5.291 1.00 44.66 327 SER A C 1
ATOM 2547 O O . SER A 1 327 ? 45.528 6.666 -4.083 1.00 44.66 327 SER A O 1
ATOM 2549 N N . SER A 1 328 ? 46.368 5.909 -6.006 1.00 49.03 328 SER A N 1
ATOM 2550 C CA . SER A 1 328 ? 47.712 5.612 -5.494 1.00 49.03 328 SER A CA 1
ATOM 2551 C C . SER A 1 328 ? 48.486 6.870 -5.034 1.00 49.03 328 SER A C 1
ATOM 2553 O O . SER A 1 328 ? 49.710 6.842 -4.929 1.00 49.03 328 SER A O 1
ATOM 2555 N N . TRP A 1 329 ? 47.793 7.991 -4.815 1.00 40.31 329 TRP A N 1
ATOM 2556 C CA . TRP A 1 329 ? 48.300 9.262 -4.319 1.00 40.31 329 TRP A CA 1
ATOM 2557 C C . TRP A 1 329 ? 48.232 9.377 -2.792 1.00 40.31 329 TRP A C 1
ATOM 2559 O O . TRP A 1 329 ? 49.041 10.111 -2.229 1.00 40.31 329 TRP A O 1
ATOM 2569 N N . ASP A 1 330 ? 47.386 8.600 -2.107 1.00 44.91 330 ASP A N 1
ATOM 2570 C CA . ASP A 1 330 ? 47.340 8.600 -0.632 1.00 44.91 330 ASP A CA 1
ATOM 2571 C C . ASP A 1 330 ? 48.562 7.912 0.003 1.00 44.91 330 ASP A C 1
ATOM 2573 O O . ASP A 1 330 ? 48.888 8.140 1.165 1.00 44.91 330 ASP A O 1
ATOM 2577 N N . SER A 1 331 ? 49.318 7.122 -0.767 1.00 47.19 331 SER A N 1
ATOM 2578 C CA . SER A 1 331 ? 50.566 6.496 -0.310 1.00 47.19 331 SER A CA 1
ATOM 2579 C C . SER A 1 331 ? 51.813 7.387 -0.427 1.00 47.19 331 SER A C 1
ATOM 2581 O O . SER A 1 331 ? 52.909 6.922 -0.122 1.00 47.19 331 SER A O 1
ATOM 2583 N N . ALA A 1 332 ? 51.682 8.648 -0.861 1.00 43.91 332 ALA A N 1
ATOM 2584 C CA . ALA A 1 332 ? 52.808 9.586 -0.984 1.00 43.91 332 ALA A CA 1
ATOM 2585 C C . ALA A 1 332 ? 52.874 10.655 0.130 1.00 43.91 332 ALA A C 1
ATOM 2587 O O . ALA A 1 332 ? 53.692 11.570 0.038 1.00 43.91 332 ALA A O 1
ATOM 2588 N N . GLN A 1 333 ? 52.052 10.549 1.183 1.00 47.16 333 GLN A N 1
ATOM 2589 C CA . GLN A 1 333 ? 52.088 11.438 2.358 1.00 47.16 333 GLN A CA 1
ATOM 2590 C C . GLN A 1 333 ? 52.413 10.718 3.681 1.00 47.16 333 GLN A C 1
ATOM 2592 O O . GLN A 1 333 ? 51.902 11.098 4.731 1.00 47.16 333 GLN A O 1
ATOM 2597 N N . ASN A 1 334 ? 53.300 9.718 3.645 1.00 40.50 334 ASN A N 1
ATOM 2598 C CA . ASN A 1 334 ? 53.985 9.217 4.844 1.00 40.50 334 ASN A CA 1
ATOM 2599 C C . ASN A 1 334 ? 55.480 9.527 4.775 1.00 40.50 334 ASN A C 1
ATOM 2601 O O . ASN A 1 334 ? 56.092 9.215 3.729 1.00 40.50 334 ASN A O 1
#

Radius of gyration: 30.5 Å; chains: 1; bounding box: 112×56×106 Å

Foldseek 3Di:
DDDDDDDDDPPDPDPPPPPDDDDDDPPPPPPPQDFDPVQLVVVLVLLCVQQHEQPDWDWKKKWKFAVVVVGDIDIFTHIHHCDPVRPHLRCSVVLVDADVPGNWGKGWDDVVVVVVQAPRMKMWIGDDQKIKIFHAQFWDLPPVRHGPRRTQQKIWIGDPNDITIMGTPDNRSSPSVCVVVLVRLVCCLAFPQQWAFLVDDPVLVSLLSSLQSSQVSLVVGDPRRLQRAPHKARPDRAWWDAWDPDPPKTKTKTKRWIWGAHPDCPTSNVVVQCPQLGWAQACCDDPSSRTIIGTFMWMWTADPNSMIHTPDTDRPTDDDDDPPPPDPVVVPPD

Sequence (334 aa):
MKKATSCIWLITLTALALLSLGGCAQEKEENTEENDPQAREAILQCCELIFGSAEETGNYHIRVTDERDGGRVDEYDCPRGADEQGYGNSPVYALSE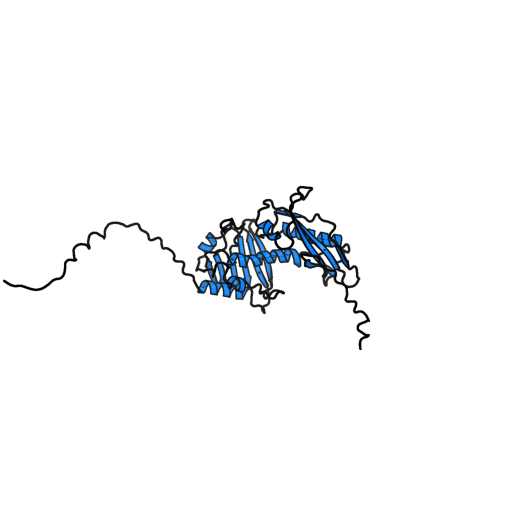PSMYGDEPWYAAAEQDWDDCRNGVVAEISYGKDAIAFIPPWGAIKTDAEYEHPGGNVLRLTQNGETTYYKSNTAHAAQLLFVYAQEAVMEKLYDYSLHVPGTETDYENIANEFCAQFAAGLNAAPRWFSGKPDDAASPVKERVFDAYYGTDYPNFCFGFGVMMRFDDPESSQRYQWEAGSGMIEPTGEGEYGDYFSWGMAADACRDEAGNWYVAGTWTGGGGIWLPYIGSSWDSAQN

Secondary structure (DSSP, 8-state):
------------SSSSSSSSS---------------HHHHHHHHHHHHHHH--TT--SEEEEEEEEGGGTTEEEEEEEE-SB-TTS-B--HHHHHHSPBTTBSPPEEEE-HHHHHHH--SEEEEEEETTEEEEE---EEEE-TTS-EEE---SEEEEEETTEEEEEEESSSHHHHHHHHHHHHHHHHIIIIIT-EE-TT---HHHHHHHHHHHHHHHHHHS-TT-TT--SEEE------EEEEE--SSS-EEEEEEEEEEE-SSTT-HHHHTTSSSS-EEPP-S-STTTTPEEEEEEEEEEE-TTS-EEEEEEETT-----------TTGGG--

pLDDT: mean 78.02, std 19.39, range [30.75, 97.38]